Protein AF-A0A7S2NIJ8-F1 (afdb_monomer_lite)

Secondary structure (DSSP, 8-state):
---TTT-THHHHSSSS----HHHHHHHHHHHT-TT--EEEETTEEEEHHHHTT-SS----TT--PPEEEE-TTS---HHHHHHHHHHHTT--SEEEEE--S---HHHHHHHHHTTS-TT--EEE-TTSSS-------------------------HHHHHHHHHHHTT-TT--EEE--GGGGGG-TTHHHHTT--

pLDDT: mean 76.32, std 19.36, range [32.88, 96.44]

Sequence (195 aa):
SDNPISDVSMYTTGREPSDTKGLTELAEAVNGHVSLLAITLDGGKLPVDEVKGERLGEVVKGEKKVRFLDLSKKTLGFVSAIFMGTMLNGNENTNELMLHSNELKPVGVTFIVKRLLPSLKTLDISNTITNQQKEAKGDKKADRKTVVGAAVTVPPEQVENLWAAVTTLGSLEKLTMDRDHLKEIKDLGKMLSLK

Structure (mmCIF, N/CA/C/O backbone):
data_AF-A0A7S2NIJ8-F1
#
_entry.id   AF-A0A7S2NIJ8-F1
#
loop_
_atom_site.group_PDB
_atom_site.id
_atom_site.type_symbol
_atom_site.label_atom_id
_atom_site.label_alt_id
_atom_site.label_comp_id
_atom_site.label_asym_id
_atom_site.label_entity_id
_atom_site.label_seq_id
_atom_site.pdbx_PDB_ins_code
_atom_site.Cartn_x
_atom_site.Cartn_y
_atom_site.Cartn_z
_atom_site.occupancy
_atom_site.B_iso_or_equiv
_atom_site.auth_seq_id
_atom_site.auth_comp_id
_atom_site.auth_asym_id
_atom_site.auth_atom_id
_atom_site.pdbx_PDB_model_num
ATOM 1 N N . SER A 1 1 ? 7.632 -9.897 -26.823 1.00 43.28 1 SER A N 1
ATOM 2 C CA . SER A 1 1 ? 6.246 -9.398 -26.799 1.00 43.28 1 SER A CA 1
ATOM 3 C C . SER A 1 1 ? 6.307 -7.926 -26.466 1.00 43.28 1 SER A C 1
ATOM 5 O O . SER A 1 1 ? 6.773 -7.614 -25.380 1.00 43.28 1 SER A O 1
ATOM 7 N N . ASP A 1 2 ? 5.859 -7.043 -27.357 1.00 46.88 2 ASP A N 1
ATOM 8 C CA . ASP A 1 2 ? 5.729 -5.600 -27.089 1.00 46.88 2 ASP A CA 1
ATOM 9 C C . ASP A 1 2 ? 4.516 -5.334 -26.188 1.00 46.88 2 ASP A C 1
ATOM 11 O O . ASP A 1 2 ? 3.606 -4.583 -26.521 1.00 46.88 2 ASP A O 1
ATOM 15 N N . ASN A 1 3 ? 4.453 -6.042 -25.059 1.00 49.72 3 ASN A N 1
ATOM 16 C CA . ASN A 1 3 ? 3.456 -5.783 -24.042 1.00 49.72 3 ASN A CA 1
ATOM 17 C C . ASN A 1 3 ? 4.014 -4.660 -23.153 1.00 49.72 3 ASN A C 1
ATOM 19 O O . ASN A 1 3 ? 4.958 -4.929 -22.404 1.00 49.72 3 ASN A O 1
ATOM 23 N N . PRO A 1 4 ? 3.459 -3.437 -23.186 1.00 51.38 4 PRO A N 1
ATOM 24 C CA . PRO A 1 4 ? 3.924 -2.321 -22.356 1.00 51.38 4 PRO A CA 1
ATOM 25 C C . PRO A 1 4 ? 3.773 -2.576 -20.844 1.00 51.38 4 PRO A C 1
ATOM 27 O O . PRO A 1 4 ? 4.274 -1.801 -20.035 1.00 51.38 4 PRO A O 1
ATOM 30 N N . ILE A 1 5 ? 3.109 -3.671 -20.450 1.00 56.19 5 ILE A N 1
ATOM 31 C CA . ILE A 1 5 ? 3.005 -4.152 -19.064 1.00 56.19 5 ILE A CA 1
ATOM 32 C C . ILE A 1 5 ? 4.226 -5.010 -18.666 1.00 56.19 5 ILE A C 1
ATOM 34 O O . ILE A 1 5 ? 4.508 -5.181 -17.486 1.00 56.19 5 ILE A O 1
ATOM 38 N N . SER A 1 6 ? 4.968 -5.560 -19.636 1.00 54.81 6 SER A N 1
ATOM 39 C CA . SER A 1 6 ? 6.076 -6.496 -19.374 1.00 54.81 6 SER A CA 1
ATOM 40 C C . SER A 1 6 ? 7.397 -5.828 -18.981 1.00 54.81 6 SER A C 1
ATOM 42 O O . SER A 1 6 ? 8.198 -6.456 -18.292 1.00 54.81 6 SER A O 1
ATOM 44 N N . ASP A 1 7 ? 7.608 -4.561 -19.352 1.00 62.66 7 ASP A N 1
ATOM 45 C CA . ASP A 1 7 ? 8.753 -3.769 -18.899 1.00 62.66 7 ASP A CA 1
ATOM 46 C C . ASP A 1 7 ? 8.291 -2.672 -17.939 1.00 62.66 7 ASP A C 1
ATOM 48 O O . ASP A 1 7 ? 7.972 -1.552 -18.328 1.00 62.66 7 ASP A O 1
ATOM 52 N N . VAL A 1 8 ? 8.269 -2.991 -16.645 1.00 61.97 8 VAL A N 1
ATOM 53 C CA . VAL A 1 8 ? 7.872 -2.033 -15.604 1.00 61.97 8 VAL A CA 1
ATOM 54 C C . VAL A 1 8 ? 8.971 -1.014 -15.256 1.00 61.97 8 VAL A C 1
ATOM 56 O O . VAL A 1 8 ? 8.763 -0.124 -14.424 1.00 61.97 8 VAL A O 1
ATOM 59 N N . SER A 1 9 ? 10.164 -1.120 -15.859 1.00 65.25 9 SER A N 1
ATOM 60 C CA . SER A 1 9 ? 11.269 -0.184 -15.609 1.00 65.25 9 SER A CA 1
ATOM 61 C C . SER A 1 9 ? 10.950 1.216 -16.138 1.00 65.25 9 SER A C 1
ATOM 63 O O . SER A 1 9 ? 11.311 2.213 -15.504 1.00 65.25 9 SER A O 1
ATOM 65 N N . MET A 1 10 ? 10.170 1.303 -17.221 1.00 64.25 10 MET A N 1
ATOM 66 C CA . MET A 1 10 ? 9.701 2.577 -17.765 1.00 64.25 10 MET A CA 1
ATOM 67 C C . MET A 1 10 ? 8.904 3.390 -16.740 1.00 64.25 10 MET A C 1
ATOM 69 O O . MET A 1 10 ? 9.030 4.607 -16.741 1.00 64.25 10 MET A O 1
ATOM 73 N N . TYR A 1 11 ? 8.181 2.736 -15.817 1.00 66.44 11 TYR A N 1
ATOM 74 C CA . TYR A 1 11 ? 7.362 3.426 -14.814 1.00 66.44 11 TYR A CA 1
ATOM 75 C C . TYR A 1 11 ? 8.040 3.691 -13.469 1.00 66.44 11 TYR A C 1
ATOM 77 O O . TYR A 1 11 ? 7.483 4.372 -12.610 1.00 66.44 11 TYR A O 1
ATOM 85 N N . THR A 1 12 ? 9.230 3.129 -13.242 1.00 64.88 12 THR A N 1
ATOM 86 C CA . THR A 1 12 ? 9.822 3.071 -11.892 1.00 64.88 12 THR A CA 1
ATOM 87 C C . THR A 1 12 ? 11.221 3.679 -11.789 1.00 64.88 12 THR A C 1
ATOM 89 O O . THR A 1 12 ? 11.718 3.888 -1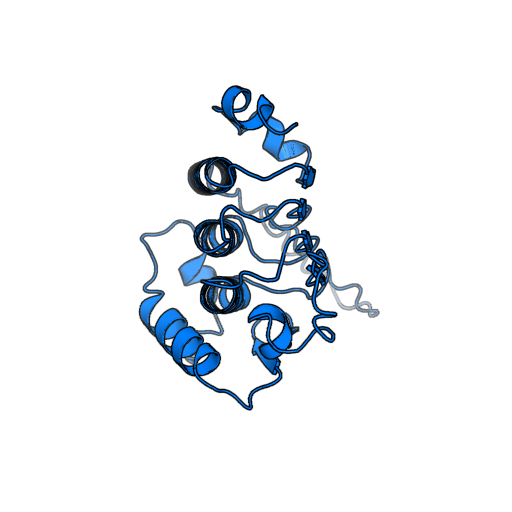0.685 1.00 64.88 12 THR A O 1
ATOM 92 N N . THR A 1 13 ? 11.857 4.017 -12.916 1.00 61.44 13 THR A N 1
ATOM 93 C CA . THR A 1 13 ? 13.259 4.478 -12.991 1.00 61.44 13 THR A CA 1
ATOM 94 C C . THR A 1 13 ? 13.486 5.971 -12.710 1.00 61.44 13 THR A C 1
ATOM 96 O O . THR A 1 13 ? 14.575 6.469 -12.977 1.00 61.44 13 THR A O 1
ATOM 99 N N . GLY A 1 14 ? 12.504 6.705 -12.170 1.00 52.69 14 GLY A N 1
ATOM 100 C CA . GLY A 1 14 ? 12.663 8.134 -11.848 1.00 52.69 14 GLY A CA 1
ATOM 101 C C . GLY A 1 14 ? 12.867 9.045 -13.066 1.00 52.69 14 GLY A C 1
ATOM 102 O O . GLY A 1 14 ? 13.254 10.197 -12.906 1.00 52.69 14 GLY A O 1
ATOM 103 N N . ARG A 1 15 ? 12.627 8.533 -14.279 1.00 51.22 15 ARG A N 1
ATOM 104 C CA . ARG A 1 15 ? 12.440 9.364 -15.475 1.00 51.22 15 ARG A CA 1
ATOM 105 C C . ARG A 1 15 ? 11.070 10.050 -15.392 1.00 51.22 15 ARG A C 1
ATOM 107 O O . ARG A 1 15 ? 10.240 9.625 -14.587 1.00 51.22 15 ARG A O 1
ATOM 114 N N . GLU A 1 16 ? 10.869 11.091 -16.206 1.00 48.44 16 GLU A N 1
ATOM 115 C CA . GLU A 1 16 ? 9.585 11.795 -16.405 1.00 48.44 16 GLU A CA 1
ATOM 116 C C . GLU A 1 16 ? 8.378 10.850 -16.286 1.00 48.44 16 GLU A C 1
ATOM 118 O O . GLU A 1 16 ? 8.501 9.705 -16.738 1.00 48.44 16 GLU A O 1
ATOM 123 N N . PRO A 1 17 ? 7.232 11.291 -15.721 1.00 52.09 17 PRO A N 1
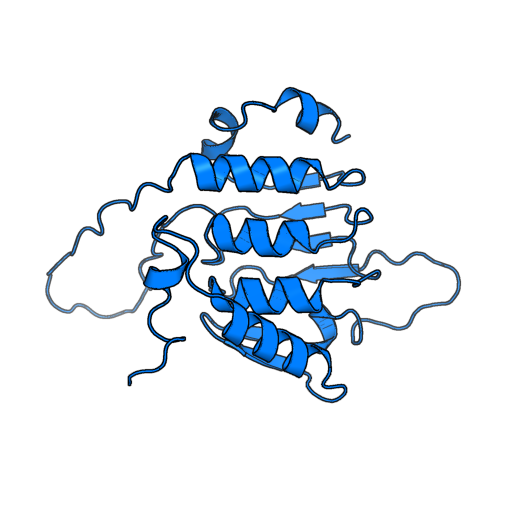ATOM 124 C CA . PRO A 1 17 ? 6.081 10.435 -15.464 1.00 52.09 17 PRO A CA 1
ATOM 125 C C . PRO A 1 17 ? 5.738 9.618 -16.705 1.00 52.09 17 PRO A C 1
ATOM 127 O O . PRO A 1 17 ? 5.192 10.120 -17.685 1.00 52.09 17 PRO A O 1
ATOM 130 N N . SER A 1 18 ? 6.087 8.338 -16.672 1.00 62.75 18 SER A N 1
ATOM 131 C CA . SER A 1 18 ? 5.632 7.372 -17.657 1.00 62.75 18 SER A CA 1
ATOM 132 C C . SER A 1 18 ? 4.114 7.429 -17.697 1.00 62.75 18 SER A C 1
ATOM 134 O O . SER A 1 18 ? 3.482 7.409 -16.634 1.00 62.75 18 SER A O 1
ATOM 136 N N . ASP A 1 19 ? 3.534 7.493 -18.889 1.00 73.06 19 ASP A N 1
ATOM 137 C CA . ASP A 1 19 ? 2.088 7.566 -19.028 1.00 73.06 19 ASP A CA 1
ATOM 138 C C . ASP A 1 19 ? 1.429 6.319 -18.407 1.00 73.06 19 ASP A C 1
ATOM 140 O O . ASP A 1 19 ? 1.496 5.213 -18.942 1.00 73.06 19 ASP A O 1
ATOM 144 N N . THR A 1 20 ? 0.820 6.496 -17.234 1.00 81.44 20 THR A N 1
ATOM 145 C CA . THR A 1 20 ? 0.074 5.452 -16.516 1.00 81.44 20 THR A CA 1
ATOM 146 C C . THR A 1 20 ? -1.404 5.457 -16.887 1.00 81.44 20 THR A C 1
ATOM 148 O O . THR A 1 20 ? -2.169 4.664 -16.335 1.00 81.44 20 THR A O 1
ATOM 151 N N . LYS A 1 21 ? -1.832 6.315 -17.825 1.00 84.50 21 LYS A N 1
ATOM 152 C CA . LYS A 1 21 ? -3.235 6.485 -18.202 1.00 84.50 21 LYS A CA 1
ATOM 153 C C . LYS A 1 21 ? -3.861 5.176 -18.661 1.00 84.50 21 LYS A C 1
ATOM 155 O O . LYS A 1 21 ? -4.869 4.778 -18.096 1.00 84.50 21 LYS A O 1
ATOM 160 N N . GLY A 1 22 ? -3.225 4.453 -19.585 1.00 85.69 22 GLY A N 1
ATOM 161 C CA . GLY A 1 22 ? -3.759 3.175 -20.073 1.00 85.69 22 GLY A CA 1
ATOM 162 C C . GLY A 1 22 ? -3.881 2.105 -18.978 1.00 85.69 22 GLY A C 1
ATOM 163 O O . GLY A 1 22 ? -4.869 1.376 -18.927 1.00 85.69 22 GLY A O 1
ATOM 164 N N . LEU A 1 23 ? -2.913 2.035 -18.054 1.00 87.62 23 LEU A N 1
ATOM 165 C CA . LEU A 1 23 ? -2.986 1.133 -16.895 1.00 87.62 23 LEU A CA 1
ATOM 166 C C . LEU A 1 23 ? -4.091 1.549 -15.917 1.00 87.62 23 LEU A C 1
ATOM 168 O O . LEU A 1 23 ? -4.764 0.690 -15.354 1.00 87.62 23 LEU A O 1
ATOM 172 N N . THR A 1 24 ? -4.289 2.854 -15.736 1.00 90.44 24 THR A N 1
ATOM 173 C CA . THR A 1 24 ? -5.340 3.409 -14.877 1.00 90.44 24 THR A CA 1
ATOM 174 C C . THR A 1 24 ? -6.722 3.136 -15.466 1.00 90.44 24 THR A C 1
ATOM 176 O O . THR A 1 24 ? -7.581 2.637 -14.752 1.00 90.44 24 THR A O 1
ATOM 179 N N . GLU A 1 25 ? -6.917 3.358 -16.767 1.00 92.50 25 GLU A N 1
ATOM 180 C CA . GLU A 1 25 ? -8.167 3.055 -17.480 1.00 92.50 25 GLU A CA 1
ATOM 181 C C . GLU A 1 25 ? -8.506 1.558 -17.410 1.00 92.50 25 GLU A C 1
ATOM 183 O O . GLU A 1 25 ? -9.649 1.182 -17.148 1.00 92.50 25 GLU A O 1
ATOM 188 N N . LEU A 1 26 ? -7.508 0.681 -17.570 1.00 92.81 26 LEU A N 1
ATOM 189 C CA . LEU A 1 26 ? -7.710 -0.759 -17.407 1.00 92.81 26 LEU A CA 1
ATOM 190 C C . LEU A 1 26 ? -8.073 -1.126 -15.960 1.00 92.81 26 LEU A C 1
ATOM 192 O O . LEU A 1 26 ? -8.959 -1.953 -15.738 1.00 92.81 26 LEU A O 1
ATOM 196 N N . ALA A 1 27 ? -7.417 -0.509 -14.976 1.00 94.50 27 ALA A N 1
ATOM 197 C CA . ALA A 1 27 ? -7.744 -0.703 -13.569 1.00 94.50 27 ALA A CA 1
ATOM 198 C C . ALA A 1 27 ? -9.164 -0.216 -13.235 1.00 94.50 27 ALA A C 1
ATOM 200 O O . ALA A 1 27 ? -9.869 -0.879 -12.478 1.00 94.50 27 ALA A O 1
ATOM 201 N N . GLU A 1 28 ? -9.613 0.897 -13.818 1.00 95.12 28 GLU A N 1
ATOM 202 C CA . GLU A 1 28 ? -10.980 1.411 -13.667 1.00 95.12 28 GLU A CA 1
ATOM 203 C C . GLU A 1 28 ? -12.010 0.469 -14.297 1.00 95.12 28 GLU A C 1
ATOM 205 O O . GLU A 1 28 ? -13.024 0.161 -13.669 1.00 95.12 28 GLU A O 1
ATOM 210 N N . ALA A 1 29 ? -11.729 -0.061 -15.491 1.00 95.19 29 ALA A N 1
ATOM 211 C CA . ALA A 1 29 ? -12.580 -1.060 -16.132 1.00 95.19 29 ALA A CA 1
ATOM 212 C C . ALA A 1 29 ? -12.710 -2.335 -15.278 1.00 95.19 29 ALA A C 1
ATOM 214 O O . ALA A 1 29 ? -13.805 -2.879 -15.130 1.00 95.19 29 ALA A O 1
ATOM 215 N N . VAL A 1 30 ? -11.607 -2.786 -14.669 1.00 94.44 30 VAL A N 1
ATOM 216 C CA . VAL A 1 30 ? -11.597 -3.909 -13.718 1.00 94.44 30 VAL A CA 1
ATOM 217 C C . VAL A 1 30 ? -12.388 -3.583 -12.453 1.00 94.44 30 VAL A C 1
ATOM 219 O O . VAL A 1 30 ? -13.189 -4.406 -12.014 1.00 94.44 30 VAL A O 1
ATOM 222 N N . ASN A 1 31 ? -12.228 -2.379 -11.901 1.00 93.31 31 ASN A N 1
ATOM 223 C CA . ASN A 1 31 ? -12.957 -1.925 -10.718 1.00 93.31 31 ASN A CA 1
ATOM 224 C C . ASN A 1 31 ? -14.480 -1.889 -10.955 1.00 93.31 31 ASN A C 1
ATOM 226 O O . ASN A 1 31 ? -15.260 -2.295 -10.094 1.00 93.31 31 ASN A O 1
ATOM 230 N N . GLY A 1 32 ? -14.914 -1.470 -12.147 1.00 91.88 32 GLY A N 1
ATOM 231 C CA . GLY A 1 32 ? -16.328 -1.446 -12.535 1.00 91.88 32 GLY A CA 1
ATOM 232 C C . GLY A 1 32 ? -16.962 -2.827 -12.745 1.00 91.88 32 GLY A C 1
ATOM 233 O O . GLY A 1 32 ? -18.186 -2.934 -12.836 1.00 91.88 32 GLY A O 1
ATOM 234 N N . HIS A 1 33 ? -16.169 -3.900 -12.813 1.00 91.88 33 HIS A N 1
ATOM 235 C CA . HIS A 1 33 ? -16.671 -5.236 -13.118 1.00 91.88 33 HIS A CA 1
ATOM 236 C C . HIS A 1 33 ? -17.178 -5.960 -11.860 1.00 91.88 33 HIS A C 1
ATOM 238 O O . HIS A 1 33 ? -16.402 -6.448 -11.043 1.00 91.88 33 HIS A O 1
ATOM 244 N N . VAL A 1 34 ? -18.499 -6.092 -11.721 1.00 85.25 34 VAL A N 1
ATOM 245 C CA . VAL A 1 34 ? -19.147 -6.620 -10.499 1.00 85.25 34 VAL A CA 1
ATOM 246 C C . VAL A 1 34 ? -18.904 -8.106 -10.222 1.00 85.25 34 VAL A C 1
ATOM 248 O O . VAL A 1 34 ? -18.955 -8.533 -9.075 1.00 85.25 34 VAL A O 1
ATOM 251 N N . SER A 1 35 ? -18.658 -8.922 -11.251 1.00 88.69 35 SER A N 1
ATOM 252 C CA . SER A 1 35 ? -18.479 -10.374 -11.084 1.00 88.69 35 SER A CA 1
ATOM 253 C C . SER A 1 35 ? -17.016 -10.820 -11.080 1.00 88.69 35 SER A C 1
ATOM 255 O O . SER A 1 35 ? -16.742 -12.020 -11.022 1.00 88.69 35 SER A O 1
ATOM 257 N N . LEU A 1 36 ? -16.069 -9.886 -11.219 1.00 92.00 36 LEU A N 1
ATOM 258 C CA . LEU A 1 36 ? -14.654 -10.228 -11.280 1.00 92.00 36 LEU A CA 1
ATOM 259 C C . LEU A 1 36 ? -14.117 -10.389 -9.858 1.00 92.00 36 LEU A C 1
ATOM 261 O O . LEU A 1 36 ? -13.999 -9.426 -9.114 1.00 92.00 36 LEU A O 1
ATOM 265 N N . LEU A 1 37 ? -13.781 -11.623 -9.490 1.00 90.94 37 LEU A N 1
ATOM 266 C CA . LEU A 1 37 ? -13.333 -11.941 -8.130 1.00 90.94 37 LEU A CA 1
ATOM 267 C C . LEU A 1 37 ? -11.829 -11.719 -7.946 1.00 90.94 37 LEU A C 1
ATOM 269 O O . LEU A 1 37 ? -11.351 -11.446 -6.854 1.00 90.94 37 LEU A O 1
ATOM 273 N N . ALA A 1 38 ? -11.042 -11.880 -9.007 1.00 92.50 38 ALA A N 1
ATOM 274 C CA . ALA A 1 38 ? -9.599 -11.722 -8.937 1.00 92.50 38 ALA A CA 1
ATOM 275 C C . ALA A 1 38 ? -8.990 -11.483 -10.313 1.00 92.50 38 ALA A C 1
ATOM 277 O O . ALA A 1 38 ? -9.528 -11.931 -11.325 1.00 92.50 38 ALA A O 1
ATOM 278 N N . ILE A 1 39 ? -7.818 -10.861 -10.319 1.00 93.88 39 ILE A N 1
ATOM 279 C CA . ILE A 1 39 ? -6.998 -10.639 -11.507 1.00 93.88 39 ILE A CA 1
ATOM 280 C C . ILE A 1 39 ? -5.557 -11.067 -11.225 1.00 93.88 39 ILE A C 1
ATOM 282 O O . ILE A 1 39 ? -5.068 -10.907 -10.110 1.00 93.88 39 I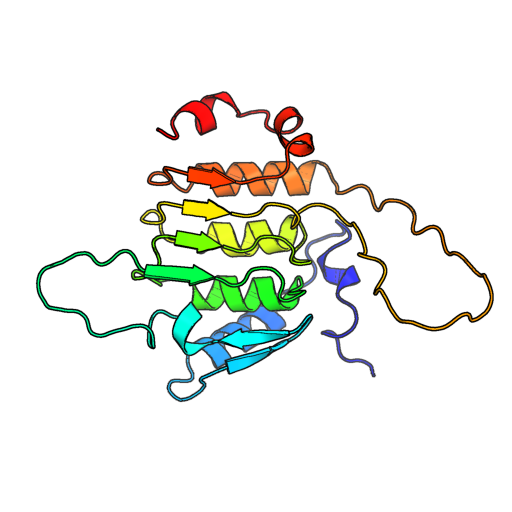LE A O 1
ATOM 286 N N . THR A 1 40 ? -4.878 -11.633 -12.217 1.00 92.00 40 THR A N 1
ATOM 287 C CA . THR A 1 40 ? -3.443 -11.933 -12.130 1.00 92.00 40 THR A CA 1
ATOM 288 C C . THR A 1 40 ? -2.673 -10.843 -12.860 1.00 92.00 40 THR A C 1
ATOM 290 O O . THR A 1 40 ? -2.930 -10.597 -14.036 1.00 92.00 40 THR A O 1
ATOM 293 N N . LEU A 1 41 ? -1.748 -10.198 -12.154 1.00 88.94 41 LEU A N 1
ATOM 294 C CA . LEU A 1 41 ? -0.919 -9.094 -12.635 1.00 88.94 41 LEU A CA 1
ATOM 295 C C . LEU A 1 41 ? 0.563 -9.417 -12.391 1.00 88.94 41 LEU A C 1
ATOM 297 O O . LEU A 1 41 ? 0.932 -10.577 -12.186 1.00 88.94 41 LEU A O 1
ATOM 301 N N . ASP A 1 42 ? 1.421 -8.398 -12.433 1.00 83.69 42 ASP A N 1
ATOM 302 C CA . ASP A 1 42 ? 2.826 -8.538 -12.076 1.00 83.69 42 ASP A CA 1
ATOM 303 C C . ASP A 1 42 ? 2.978 -9.052 -10.641 1.00 83.69 42 ASP A C 1
ATOM 305 O O . ASP A 1 42 ? 2.421 -8.520 -9.681 1.00 83.69 42 ASP A O 1
ATOM 309 N N . GLY A 1 43 ? 3.733 -10.136 -10.496 1.00 73.25 43 GLY A N 1
ATOM 310 C CA . GLY A 1 43 ? 4.021 -10.696 -9.187 1.00 73.25 43 GLY A CA 1
ATOM 311 C C . GLY A 1 43 ? 2.954 -11.614 -8.611 1.00 73.25 43 GLY A C 1
ATOM 312 O O . GLY A 1 43 ? 3.310 -12.483 -7.825 1.00 73.25 43 GLY A O 1
ATOM 313 N N . GLY A 1 44 ? 1.682 -11.530 -9.008 1.00 84.25 44 GLY A N 1
ATOM 314 C CA . GLY A 1 44 ? 0.699 -12.472 -8.478 1.00 84.25 44 GLY A CA 1
ATOM 315 C C . GLY A 1 44 ? -0.769 -12.153 -8.718 1.00 84.25 44 GLY A C 1
ATOM 316 O O . GLY A 1 44 ? -1.149 -11.318 -9.537 1.00 84.25 44 GLY A O 1
ATOM 317 N N . LYS A 1 45 ? -1.610 -12.893 -7.989 1.00 90.25 45 LYS A N 1
ATOM 318 C CA . LYS A 1 45 ? -3.069 -12.779 -8.015 1.00 90.25 45 LYS A CA 1
ATOM 319 C C . LYS A 1 45 ? -3.544 -11.761 -6.979 1.00 90.25 45 LYS A C 1
ATOM 321 O O . LYS A 1 45 ? -3.255 -11.907 -5.791 1.00 90.25 45 LYS A O 1
ATOM 326 N N . LEU A 1 46 ? -4.337 -10.799 -7.432 1.00 91.88 46 LEU A N 1
ATOM 327 C CA . LEU A 1 46 ? -4.992 -9.778 -6.628 1.00 91.88 46 LEU A CA 1
ATOM 328 C C . LEU A 1 46 ? -6.493 -10.106 -6.486 1.00 91.88 46 LEU A C 1
ATOM 330 O O . LEU A 1 46 ? -7.158 -10.287 -7.511 1.00 91.88 46 LEU A O 1
ATOM 334 N N . PRO A 1 47 ? -7.040 -10.222 -5.261 1.00 91.88 47 PRO A N 1
ATOM 335 C CA . PRO A 1 47 ? -8.469 -10.449 -5.041 1.00 91.88 47 PRO A CA 1
ATOM 336 C C . PRO A 1 47 ? -9.243 -9.134 -5.222 1.00 91.88 47 PRO A C 1
ATOM 338 O O . PRO A 1 47 ? -9.235 -8.270 -4.352 1.00 91.88 47 PRO A O 1
ATOM 341 N N . VAL A 1 48 ? -9.869 -8.954 -6.384 1.00 92.75 48 VAL A N 1
ATOM 342 C CA . VAL A 1 48 ? -10.530 -7.697 -6.791 1.00 92.75 48 VAL A CA 1
ATOM 343 C C . VAL A 1 48 ? -11.649 -7.334 -5.821 1.00 92.75 48 VAL A C 1
ATOM 345 O O . VAL A 1 48 ? -11.735 -6.214 -5.332 1.00 92.75 48 VAL A O 1
ATOM 348 N N . ASP A 1 49 ? -12.473 -8.313 -5.494 1.00 87.81 49 ASP A N 1
ATOM 349 C CA . ASP A 1 49 ? -13.648 -8.175 -4.647 1.00 87.81 49 ASP A CA 1
ATOM 350 C C . ASP A 1 49 ? -13.312 -7.882 -3.170 1.00 87.81 49 ASP A C 1
ATOM 352 O O . ASP A 1 49 ? -14.031 -7.143 -2.499 1.00 87.81 49 ASP A O 1
ATOM 356 N N . GLU A 1 50 ? -12.201 -8.401 -2.650 1.00 88.94 50 GLU A N 1
ATOM 357 C CA . GLU A 1 50 ? -11.690 -8.062 -1.317 1.00 88.94 50 GLU A CA 1
ATOM 358 C C . GLU A 1 50 ? -11.082 -6.653 -1.292 1.00 88.94 50 GLU A C 1
ATOM 360 O O . GLU A 1 50 ? -11.372 -5.875 -0.382 1.00 88.94 50 GLU A O 1
ATOM 365 N N . VAL A 1 51 ? -10.297 -6.291 -2.315 1.00 91.69 51 VAL A N 1
ATOM 366 C CA . VAL A 1 51 ? -9.637 -4.976 -2.420 1.00 91.69 51 VAL A CA 1
ATOM 367 C C . VAL A 1 51 ? -10.643 -3.845 -2.631 1.00 91.69 51 VAL A C 1
ATOM 369 O O . VAL A 1 51 ? -10.425 -2.746 -2.130 1.00 91.69 51 VAL A O 1
ATOM 372 N N . LYS A 1 52 ? -11.770 -4.114 -3.296 1.00 90.25 52 LYS A N 1
ATOM 373 C CA . LYS A 1 52 ? -12.917 -3.194 -3.388 1.00 90.25 52 LYS A CA 1
ATOM 374 C C . LYS A 1 52 ? -13.735 -3.107 -2.094 1.00 90.25 52 LYS A C 1
ATOM 376 O O . LYS A 1 52 ? -14.547 -2.203 -1.928 1.00 90.25 52 LYS A O 1
ATOM 381 N N . GLY A 1 53 ? -13.540 -4.047 -1.167 1.00 82.19 53 GLY A N 1
ATOM 382 C CA . GLY A 1 53 ? -14.309 -4.142 0.074 1.00 82.19 53 GLY A CA 1
ATOM 383 C C . GLY A 1 53 ? -15.678 -4.819 -0.083 1.00 82.19 53 GLY A C 1
ATOM 384 O O . GLY A 1 53 ? -16.526 -4.665 0.796 1.00 82.19 53 GLY A O 1
ATOM 385 N N . GLU A 1 54 ? -15.900 -5.569 -1.166 1.00 78.00 54 GLU A N 1
ATOM 386 C CA . GLU A 1 54 ? -17.172 -6.220 -1.511 1.00 78.00 54 GLU A CA 1
ATOM 387 C C . GLU A 1 54 ? -17.322 -7.625 -0.886 1.00 78.00 54 GLU A C 1
ATOM 389 O O . GLU A 1 54 ? -18.421 -7.962 -0.446 1.00 78.00 54 GLU A O 1
ATOM 394 N N . ARG A 1 55 ? -16.254 -8.447 -0.784 1.00 67.25 55 ARG A N 1
ATOM 395 C CA . ARG A 1 55 ? -16.388 -9.892 -0.438 1.00 67.25 55 ARG A CA 1
ATOM 396 C C . ARG A 1 55 ? -15.990 -10.359 0.967 1.00 67.25 55 ARG A C 1
ATOM 398 O O . ARG A 1 55 ? -15.990 -11.561 1.222 1.00 67.25 55 ARG A O 1
ATOM 405 N N . LEU A 1 56 ? -15.705 -9.479 1.924 1.00 55.09 56 LEU A N 1
ATOM 406 C CA . LEU A 1 56 ? -15.311 -9.928 3.271 1.00 55.09 56 LEU A CA 1
ATOM 407 C C . LEU A 1 56 ? -16.376 -9.651 4.330 1.00 55.09 56 LEU A C 1
ATOM 409 O O . LEU A 1 56 ? -16.376 -8.586 4.940 1.00 55.09 56 LEU A O 1
ATOM 413 N N . GLY A 1 57 ? -17.219 -10.662 4.566 1.00 48.94 57 GLY A N 1
ATOM 414 C CA . GLY A 1 57 ? -17.928 -10.906 5.825 1.00 48.94 57 GLY A CA 1
ATOM 415 C C . GLY A 1 57 ? -19.160 -10.043 6.078 1.00 48.94 57 GLY A C 1
ATOM 416 O O . GLY A 1 57 ? -19.106 -8.818 6.045 1.00 48.94 57 GLY A O 1
ATOM 417 N N . GLU A 1 58 ? -20.270 -10.709 6.392 1.00 44.25 58 GLU A N 1
ATOM 418 C CA . GLU A 1 58 ? -21.531 -10.099 6.794 1.00 44.25 58 GLU A CA 1
ATOM 419 C C . GLU A 1 58 ? -21.322 -8.937 7.776 1.00 44.25 58 GLU A C 1
ATOM 421 O O . GLU A 1 58 ? -20.786 -9.079 8.890 1.00 44.25 58 GLU A O 1
ATOM 426 N N . VAL A 1 59 ? -21.784 -7.770 7.325 1.00 48.66 59 VAL A N 1
ATOM 427 C CA . VAL A 1 59 ? -22.100 -6.621 8.162 1.00 48.66 59 VAL A CA 1
ATOM 428 C C . VAL A 1 59 ? -23.133 -7.104 9.175 1.00 48.66 59 VAL A C 1
ATOM 430 O O . VAL A 1 59 ? -24.329 -7.161 8.898 1.00 48.66 59 VAL A O 1
ATOM 433 N N . VAL A 1 60 ? -22.668 -7.479 10.363 1.00 45.97 60 VAL A N 1
ATOM 434 C CA . VAL A 1 60 ? -23.553 -7.609 11.516 1.00 45.97 60 VAL A CA 1
ATOM 435 C C . VAL A 1 60 ? -23.932 -6.176 11.863 1.00 45.97 60 VAL A C 1
ATOM 437 O O . VAL A 1 60 ? -23.084 -5.393 12.291 1.00 45.97 60 VAL A O 1
ATOM 440 N N . LYS A 1 61 ? -25.178 -5.801 11.554 1.00 45.94 61 LYS A N 1
ATOM 441 C CA . LYS A 1 61 ? -25.731 -4.468 11.822 1.00 45.94 61 LYS A CA 1
ATOM 442 C C . LYS A 1 61 ? -25.379 -4.038 13.252 1.00 45.94 61 LYS A C 1
ATOM 444 O O . LYS A 1 61 ? -25.887 -4.631 14.196 1.00 45.94 61 LYS A O 1
ATOM 449 N N . GLY A 1 62 ? -24.563 -2.994 13.394 1.00 50.03 62 GLY A N 1
ATOM 450 C CA . GLY A 1 62 ? -24.335 -2.315 14.675 1.00 50.03 62 GLY A CA 1
ATOM 451 C C . GLY A 1 62 ? -22.881 -2.201 15.134 1.00 50.03 62 GLY A C 1
ATOM 452 O O . GLY A 1 62 ? -22.600 -1.334 15.953 1.00 50.03 62 GLY A O 1
ATOM 453 N N . GLU A 1 63 ? -21.945 -2.978 14.583 1.00 53.47 63 GLU A N 1
ATOM 454 C CA . GLU A 1 63 ? -20.524 -2.884 14.953 1.00 53.47 63 GLU A CA 1
ATOM 455 C C . GLU A 1 63 ? -19.676 -2.417 13.764 1.00 53.47 63 GLU A C 1
ATOM 457 O O . GLU A 1 63 ? -19.740 -2.993 12.675 1.00 53.47 63 GLU A O 1
ATOM 462 N N . LYS A 1 64 ? -18.851 -1.375 13.961 1.00 52.81 64 LYS A N 1
ATOM 463 C CA . LYS A 1 64 ? -17.784 -1.011 13.014 1.00 52.81 64 LYS A CA 1
ATOM 464 C C . LYS A 1 64 ? -16.733 -2.124 13.032 1.00 52.81 64 LYS A C 1
ATOM 466 O O . LYS A 1 64 ? -15.744 -2.028 13.754 1.00 52.81 64 LYS A O 1
ATOM 471 N N . LYS A 1 65 ? -16.953 -3.204 12.280 1.00 60.03 65 LYS A N 1
ATOM 472 C CA . LYS A 1 65 ? -15.943 -4.252 12.116 1.00 60.03 65 LYS A CA 1
ATOM 473 C C . LYS A 1 65 ? -14.748 -3.660 11.376 1.00 60.03 65 LYS A C 1
ATOM 475 O O . LYS A 1 65 ? -14.869 -3.231 10.233 1.00 60.03 65 LYS A O 1
ATOM 480 N N . VAL A 1 66 ? -13.601 -3.643 12.045 1.00 60.78 66 VAL A N 1
ATOM 481 C CA . VAL A 1 66 ? -12.293 -3.445 11.420 1.00 60.78 66 VAL A CA 1
ATOM 482 C C . VAL A 1 66 ? -12.161 -4.478 10.300 1.00 60.78 66 VAL A C 1
ATOM 484 O O . VAL A 1 66 ? -12.211 -5.675 10.588 1.00 60.78 66 VAL A O 1
ATOM 487 N N . ARG A 1 67 ? -12.029 -4.056 9.032 1.00 80.19 67 ARG A N 1
ATOM 488 C CA . ARG A 1 67 ? -11.642 -4.998 7.972 1.00 80.19 67 ARG A CA 1
ATOM 489 C C . ARG A 1 67 ? -10.137 -4.972 7.770 1.00 80.19 67 ARG A C 1
ATOM 491 O O . ARG A 1 67 ? -9.542 -3.920 7.534 1.00 80.19 67 ARG A O 1
ATOM 498 N N . PHE A 1 68 ? -9.565 -6.161 7.893 1.00 87.50 68 PHE A N 1
ATOM 499 C CA . PHE A 1 68 ? -8.160 -6.462 7.694 1.00 87.50 68 PHE A CA 1
ATOM 500 C C . PHE A 1 68 ? -7.970 -7.029 6.286 1.00 87.50 68 PHE A C 1
ATOM 502 O O . PHE A 1 68 ? -8.593 -8.033 5.937 1.00 87.50 68 PHE A O 1
ATOM 509 N N . LEU A 1 69 ? -7.132 -6.372 5.485 1.00 91.94 69 LEU A N 1
ATOM 510 C CA . LEU A 1 69 ? -6.777 -6.773 4.127 1.00 91.94 69 LEU A CA 1
ATOM 511 C C . LEU A 1 69 ? -5.281 -7.098 4.069 1.00 91.94 69 LEU A C 1
ATOM 513 O O . LEU A 1 69 ? -4.434 -6.205 4.159 1.00 91.94 69 LEU A O 1
ATOM 517 N N . ASP A 1 70 ? -4.962 -8.382 3.900 1.00 93.25 70 ASP A N 1
ATOM 518 C CA . ASP A 1 70 ? -3.584 -8.867 3.798 1.00 93.25 70 ASP A CA 1
ATOM 519 C C . ASP A 1 70 ? -3.209 -9.225 2.360 1.00 93.25 70 ASP A C 1
ATOM 521 O O . ASP A 1 70 ? -3.635 -10.235 1.789 1.00 93.25 70 ASP A O 1
ATOM 525 N N . LEU A 1 71 ? -2.364 -8.380 1.776 1.00 93.94 71 LEU A N 1
ATOM 526 C CA . LEU A 1 71 ? -1.778 -8.565 0.455 1.00 93.94 71 LEU A CA 1
ATOM 527 C C . LEU A 1 71 ? -0.265 -8.780 0.529 1.00 93.94 71 LEU A C 1
ATOM 529 O O . LEU A 1 71 ? 0.433 -8.648 -0.477 1.00 93.94 71 LEU A O 1
ATOM 533 N N . SER A 1 72 ? 0.256 -9.114 1.705 1.00 94.00 72 SER A N 1
ATOM 534 C CA . SER A 1 72 ? 1.682 -9.271 1.941 1.00 94.00 72 SER A CA 1
ATOM 535 C C . SER A 1 72 ? 2.276 -10.494 1.237 1.00 94.00 72 SER A C 1
ATOM 537 O O . SER A 1 72 ? 1.603 -11.499 1.002 1.00 94.00 72 SER A O 1
ATOM 539 N N . LYS A 1 73 ? 3.578 -10.426 0.916 1.00 91.94 73 LYS A N 1
ATOM 540 C CA . LYS A 1 73 ? 4.367 -11.551 0.365 1.00 91.94 73 LYS A CA 1
ATOM 541 C C . LYS A 1 73 ? 3.772 -12.168 -0.912 1.00 91.94 73 LYS A C 1
ATOM 543 O O . LYS A 1 73 ? 3.900 -13.369 -1.140 1.00 91.94 73 LYS A O 1
ATOM 548 N N . LYS A 1 74 ? 3.143 -11.352 -1.756 1.00 90.06 74 LYS A N 1
ATOM 549 C CA . LYS A 1 74 ? 2.532 -11.767 -3.029 1.00 90.06 74 LYS A CA 1
ATOM 550 C C . LYS A 1 74 ? 3.358 -11.345 -4.243 1.00 90.06 74 LYS A C 1
ATOM 552 O O . LYS A 1 74 ? 2.834 -11.374 -5.347 1.00 90.06 74 LYS A O 1
ATOM 557 N N . THR A 1 75 ? 4.607 -10.913 -4.032 1.00 88.88 75 THR A N 1
ATOM 558 C CA . THR A 1 75 ? 5.525 -10.423 -5.078 1.00 88.88 75 THR A CA 1
ATOM 559 C C . THR A 1 75 ? 4.945 -9.297 -5.944 1.00 88.88 75 THR A C 1
ATOM 561 O O . THR A 1 75 ? 5.478 -9.018 -7.008 1.00 88.88 75 THR A O 1
ATOM 564 N N . LEU A 1 76 ? 3.883 -8.622 -5.483 1.00 89.75 76 LEU A N 1
ATOM 565 C CA . LEU A 1 76 ? 3.133 -7.625 -6.251 1.00 89.75 76 LEU A CA 1
ATOM 566 C C . LEU A 1 76 ? 4.037 -6.462 -6.642 1.00 89.75 76 LEU A C 1
ATOM 568 O O . LEU A 1 76 ? 4.739 -5.922 -5.786 1.00 89.75 76 LEU A O 1
ATOM 572 N N . GLY A 1 77 ? 3.998 -6.074 -7.912 1.00 89.25 77 GLY A N 1
ATOM 573 C CA . GLY A 1 77 ? 4.825 -4.993 -8.433 1.00 89.25 77 GLY A CA 1
ATOM 574 C C . GLY A 1 77 ? 4.067 -3.682 -8.639 1.00 89.25 77 GLY A C 1
ATOM 575 O O . GLY A 1 77 ? 2.994 -3.434 -8.082 1.00 89.25 77 GLY A O 1
ATOM 576 N N . PHE A 1 78 ? 4.657 -2.807 -9.449 1.00 88.62 78 PHE A N 1
ATOM 577 C CA . PHE A 1 78 ? 4.117 -1.481 -9.733 1.00 88.62 78 PHE A CA 1
ATOM 578 C C . PHE A 1 78 ? 2.763 -1.522 -10.460 1.00 88.62 78 PHE A C 1
ATOM 580 O O . PHE A 1 78 ? 1.896 -0.697 -10.174 1.00 88.62 78 PHE A O 1
ATOM 587 N N . VAL A 1 79 ? 2.539 -2.483 -11.364 1.00 90.12 79 VAL A N 1
ATOM 588 C CA . VAL A 1 79 ? 1.256 -2.581 -12.084 1.00 90.12 79 VAL A CA 1
ATOM 589 C C . VAL A 1 79 ? 0.152 -2.958 -11.101 1.00 90.12 79 VAL A C 1
ATOM 591 O O . VAL A 1 79 ? -0.886 -2.303 -11.050 1.00 90.12 79 VAL A O 1
ATOM 594 N N . SER A 1 80 ? 0.409 -3.939 -10.240 1.00 93.44 80 SER A N 1
ATOM 595 C CA . SER A 1 80 ? -0.472 -4.308 -9.136 1.00 93.44 80 SER A CA 1
ATOM 596 C C . SER A 1 80 ? -0.760 -3.121 -8.219 1.00 93.44 80 SER A C 1
ATOM 598 O O . SER A 1 80 ? -1.893 -2.971 -7.773 1.00 93.44 80 SER A O 1
ATOM 600 N N . ALA A 1 81 ? 0.217 -2.241 -7.975 1.00 94.12 81 ALA A N 1
ATOM 601 C CA . ALA A 1 81 ? 0.018 -1.026 -7.186 1.00 94.12 81 ALA A CA 1
ATOM 602 C C . ALA A 1 81 ? -1.004 -0.061 -7.805 1.00 94.12 81 ALA A C 1
ATOM 604 O O . ALA A 1 81 ? -1.834 0.485 -7.075 1.00 94.12 81 ALA A O 1
ATOM 605 N N . ILE A 1 82 ? -0.996 0.107 -9.134 1.00 93.81 82 ILE A N 1
ATOM 606 C CA . ILE A 1 82 ? -1.997 0.922 -9.840 1.00 93.81 82 ILE A CA 1
ATOM 607 C C . ILE A 1 82 ? -3.393 0.327 -9.649 1.00 93.81 82 ILE A C 1
ATOM 609 O O . ILE A 1 82 ? -4.312 1.024 -9.225 1.00 93.81 82 ILE A O 1
ATOM 613 N N . PHE A 1 83 ? -3.543 -0.975 -9.891 1.00 95.25 83 PHE A N 1
ATOM 614 C CA . PHE A 1 83 ? -4.830 -1.657 -9.746 1.00 95.25 83 PHE A CA 1
ATOM 615 C C . PHE A 1 83 ? -5.348 -1.610 -8.309 1.00 95.25 83 PHE A C 1
ATOM 617 O O . PHE A 1 83 ? -6.517 -1.301 -8.085 1.00 95.25 83 PHE A O 1
ATOM 624 N N . MET A 1 84 ? -4.475 -1.865 -7.331 1.00 95.62 84 MET A N 1
ATOM 625 C CA . MET A 1 84 ? -4.811 -1.743 -5.916 1.00 95.62 84 MET A CA 1
ATOM 626 C C . MET A 1 84 ? -5.253 -0.328 -5.569 1.00 95.62 84 MET A C 1
ATOM 628 O O . MET A 1 84 ? -6.319 -0.169 -4.991 1.00 95.62 84 MET A O 1
ATOM 632 N N . GLY A 1 85 ? -4.479 0.697 -5.941 1.00 95.44 85 GLY A N 1
ATOM 633 C CA . GLY A 1 85 ? -4.837 2.088 -5.668 1.00 95.44 85 GLY A CA 1
ATOM 634 C C . GLY A 1 85 ? -6.195 2.462 -6.263 1.00 95.44 85 GLY A C 1
ATOM 635 O O . GLY A 1 85 ? -7.017 3.063 -5.579 1.00 95.44 85 GLY A O 1
ATOM 636 N N . THR A 1 86 ? -6.474 2.058 -7.503 1.00 95.56 86 THR A N 1
ATOM 637 C CA . THR A 1 86 ? -7.768 2.327 -8.147 1.00 95.56 86 THR A CA 1
ATOM 638 C C . THR A 1 86 ? -8.935 1.634 -7.442 1.00 95.56 86 THR A C 1
ATOM 640 O O . THR A 1 86 ? -9.978 2.254 -7.267 1.00 95.56 86 THR A O 1
ATOM 643 N N . MET A 1 87 ? -8.776 0.383 -7.004 1.00 93.69 87 MET A N 1
ATOM 644 C CA . MET A 1 87 ? -9.844 -0.367 -6.324 1.00 93.69 87 MET A CA 1
ATOM 645 C C . MET A 1 87 ? -10.012 0.004 -4.843 1.00 93.69 87 MET A C 1
ATOM 647 O O . MET A 1 87 ? -11.108 -0.104 -4.303 1.00 93.69 87 MET A O 1
ATOM 651 N N . LEU A 1 88 ? -8.944 0.460 -4.184 1.00 94.00 88 LEU A N 1
ATOM 652 C CA . LEU A 1 88 ? -8.993 0.984 -2.815 1.00 94.00 88 LEU A CA 1
ATOM 653 C C . LEU A 1 88 ? -9.625 2.379 -2.751 1.00 94.00 88 LEU A C 1
ATOM 655 O O . LEU A 1 88 ? -10.066 2.798 -1.680 1.00 94.00 88 LEU A O 1
ATOM 659 N N . ASN A 1 89 ? -9.692 3.091 -3.879 1.00 92.94 89 ASN A N 1
ATOM 660 C CA . ASN A 1 89 ? -10.335 4.394 -3.961 1.00 92.94 89 ASN A CA 1
ATOM 661 C C . ASN A 1 89 ? -11.834 4.268 -3.641 1.00 92.94 89 ASN A C 1
ATOM 663 O O . ASN A 1 89 ? -12.600 3.711 -4.424 1.00 92.94 89 ASN A O 1
ATOM 667 N N . GLY A 1 90 ? -12.248 4.789 -2.484 1.00 85.06 90 GLY A N 1
ATOM 668 C CA . GLY A 1 90 ? -13.622 4.655 -1.986 1.00 85.06 90 GLY A CA 1
ATOM 669 C C . GLY A 1 90 ? -13.898 3.370 -1.196 1.00 85.06 90 GLY A C 1
ATOM 670 O O . GLY A 1 90 ? -15.041 3.126 -0.820 1.00 85.06 90 GLY A O 1
ATOM 671 N N . ASN A 1 91 ? -12.880 2.557 -0.893 1.00 88.94 91 ASN A N 1
ATOM 672 C CA . ASN A 1 91 ? -13.032 1.426 0.020 1.00 88.94 91 ASN A CA 1
ATOM 673 C C . ASN A 1 91 ? -13.164 1.931 1.470 1.00 88.94 91 ASN A C 1
ATOM 675 O O . ASN A 1 91 ? -12.173 2.176 2.155 1.00 88.94 91 ASN A O 1
ATOM 679 N N . GLU A 1 92 ? -14.404 2.055 1.946 1.00 84.88 92 GLU A N 1
ATOM 680 C CA . GLU A 1 92 ? -14.761 2.481 3.317 1.00 84.88 92 GLU A CA 1
ATOM 681 C C . GLU A 1 92 ? -14.627 1.381 4.373 1.00 84.88 92 GLU A C 1
ATOM 683 O O . GLU A 1 92 ? -14.838 1.596 5.566 1.00 84.88 92 GLU A O 1
ATOM 688 N N . ASN A 1 93 ? -14.311 0.177 3.922 1.00 83.75 93 ASN A N 1
ATOM 689 C CA . ASN A 1 93 ? -14.399 -1.028 4.712 1.00 83.75 93 ASN A CA 1
ATOM 690 C C . ASN A 1 93 ? -13.049 -1.387 5.345 1.00 83.75 93 ASN A C 1
ATOM 692 O O . ASN A 1 93 ? -13.010 -1.854 6.481 1.00 83.75 93 ASN A O 1
ATOM 696 N N . THR A 1 94 ? -11.948 -1.170 4.625 1.00 88.25 94 THR A N 1
ATOM 697 C CA . THR A 1 94 ? -10.596 -1.544 5.060 1.00 88.25 94 THR A CA 1
ATOM 698 C C . THR A 1 94 ? -10.047 -0.561 6.088 1.00 88.25 94 THR A C 1
ATOM 700 O O . THR A 1 94 ? -9.839 0.613 5.793 1.00 88.25 94 THR A O 1
ATOM 703 N N . ASN A 1 95 ? -9.737 -1.070 7.280 1.00 90.12 95 ASN A N 1
ATOM 704 C CA . ASN A 1 95 ? -9.114 -0.307 8.364 1.00 90.12 95 ASN A CA 1
ATOM 705 C C . ASN A 1 95 ? -7.661 -0.727 8.605 1.00 90.12 95 ASN A C 1
ATOM 707 O O . ASN A 1 95 ? -6.880 0.061 9.135 1.00 90.12 95 ASN A O 1
ATOM 711 N N . GLU A 1 96 ? -7.287 -1.941 8.210 1.00 92.62 96 GLU A N 1
ATOM 712 C CA . GLU A 1 96 ? -5.919 -2.437 8.317 1.00 92.62 96 GLU A CA 1
ATOM 713 C C . GLU A 1 96 ? -5.464 -2.995 6.973 1.00 92.62 96 GLU A C 1
ATOM 715 O O . GLU A 1 96 ? -6.115 -3.879 6.417 1.00 92.62 96 GLU A O 1
ATOM 720 N N . LEU A 1 97 ? -4.347 -2.481 6.460 1.00 95.88 97 LEU A N 1
ATOM 721 C CA . LEU A 1 97 ? -3.782 -2.879 5.176 1.00 95.88 97 LEU A CA 1
ATOM 722 C C . LEU A 1 97 ? -2.338 -3.361 5.348 1.00 95.88 97 LEU A C 1
ATOM 724 O O . LEU A 1 97 ? -1.459 -2.592 5.746 1.00 95.88 97 LEU A O 1
ATOM 728 N N . MET A 1 98 ? -2.094 -4.626 5.002 1.00 96.44 98 MET A N 1
ATOM 729 C CA . MET A 1 98 ? -0.765 -5.242 5.034 1.00 96.44 98 MET A CA 1
ATOM 730 C C . MET A 1 98 ? -0.245 -5.431 3.608 1.00 96.44 98 MET A C 1
ATOM 732 O O . MET A 1 98 ? -0.786 -6.220 2.836 1.00 96.44 98 MET A O 1
ATOM 736 N N . LEU A 1 99 ? 0.823 -4.715 3.256 1.00 96.00 99 LEU A N 1
ATOM 737 C CA . LEU A 1 99 ? 1.477 -4.772 1.943 1.00 96.00 99 LEU A CA 1
ATOM 738 C C . LEU A 1 99 ? 2.907 -5.306 2.018 1.00 96.00 99 LEU A C 1
ATOM 740 O O . LEU A 1 99 ? 3.591 -5.339 0.994 1.00 96.00 99 LEU A O 1
ATOM 744 N N . HIS A 1 100 ? 3.373 -5.715 3.197 1.00 94.06 100 HIS A N 1
ATOM 745 C CA . HIS A 1 100 ? 4.788 -5.974 3.411 1.00 94.06 100 HIS A CA 1
ATOM 746 C C . HIS A 1 100 ? 5.369 -7.048 2.482 1.00 94.06 100 HIS A C 1
ATOM 748 O O . HIS A 1 100 ? 4.705 -8.018 2.105 1.00 94.06 100 HIS A O 1
ATOM 754 N N . SER A 1 101 ? 6.668 -6.949 2.189 1.00 91.56 101 SER A N 1
ATOM 755 C CA . SER A 1 101 ? 7.396 -7.927 1.363 1.00 91.56 101 SER A CA 1
ATOM 756 C C . SER A 1 101 ? 6.831 -8.115 -0.057 1.00 91.56 101 SER A C 1
ATOM 758 O O . SER A 1 101 ? 6.797 -9.243 -0.556 1.00 91.56 101 SER A O 1
ATOM 760 N N . ASN A 1 102 ? 6.402 -7.028 -0.696 1.00 91.25 102 ASN A N 1
ATOM 761 C CA . ASN A 1 102 ? 6.061 -6.959 -2.121 1.00 91.25 102 ASN A CA 1
ATOM 762 C C . ASN A 1 102 ? 7.083 -6.092 -2.879 1.00 91.25 102 ASN A C 1
ATOM 764 O O . ASN A 1 102 ? 7.889 -5.405 -2.266 1.00 91.25 102 ASN A O 1
ATOM 768 N N . GLU A 1 103 ? 7.035 -6.079 -4.208 1.00 88.31 103 GLU A N 1
ATOM 769 C CA . GLU A 1 103 ? 7.972 -5.357 -5.086 1.00 88.31 103 GLU A CA 1
ATOM 770 C C . GLU A 1 103 ? 7.375 -4.037 -5.613 1.00 88.31 103 GLU A C 1
ATOM 772 O O . GLU A 1 103 ? 7.618 -3.617 -6.746 1.00 88.31 103 GLU A O 1
ATOM 777 N N . LEU A 1 104 ? 6.564 -3.371 -4.782 1.00 88.38 104 LEU A N 1
ATOM 778 C CA . LEU A 1 104 ? 5.757 -2.206 -5.171 1.00 88.38 104 LEU A CA 1
ATOM 779 C C . LEU A 1 104 ? 6.607 -0.985 -5.544 1.00 88.38 104 LEU A C 1
ATOM 781 O O . LEU A 1 104 ? 6.177 -0.181 -6.376 1.00 88.38 104 LEU A O 1
ATOM 785 N N . LYS A 1 105 ? 7.799 -0.857 -4.936 1.00 86.69 105 LYS A N 1
ATOM 786 C CA . LYS A 1 105 ? 8.691 0.314 -5.004 1.00 86.69 105 LYS A CA 1
ATOM 787 C C . LYS A 1 105 ? 8.02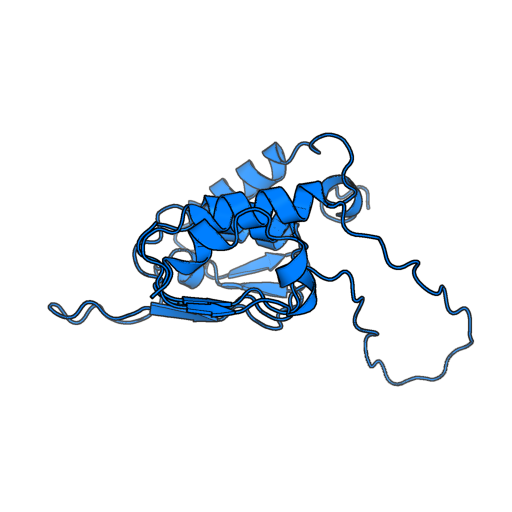2 1.579 -4.428 1.00 86.69 105 LYS A C 1
ATOM 789 O O . LYS A 1 105 ? 6.797 1.629 -4.297 1.00 86.69 105 LYS A O 1
ATOM 794 N N . PRO A 1 106 ? 8.769 2.646 -4.085 1.00 87.81 106 PRO A N 1
ATOM 795 C CA . PRO A 1 106 ? 8.153 3.804 -3.432 1.00 87.81 106 PRO A CA 1
ATOM 796 C C . PRO A 1 106 ? 7.089 4.496 -4.292 1.00 87.81 106 PRO A C 1
ATOM 798 O O . PRO A 1 106 ? 6.078 4.943 -3.755 1.00 87.81 106 PRO A O 1
ATOM 801 N N . VAL A 1 107 ? 7.250 4.525 -5.621 1.00 88.88 107 VAL A N 1
ATOM 802 C CA . VAL A 1 107 ? 6.236 5.086 -6.536 1.00 88.88 107 VAL A CA 1
ATOM 803 C C . VAL A 1 107 ? 4.918 4.311 -6.455 1.00 88.88 107 VAL A C 1
ATOM 805 O O . VAL A 1 107 ? 3.858 4.925 -6.339 1.00 88.88 107 VAL A O 1
ATOM 808 N N . GLY A 1 108 ? 4.966 2.975 -6.463 1.00 91.56 108 GLY A N 1
ATOM 809 C CA . GLY A 1 108 ? 3.766 2.144 -6.356 1.00 91.56 108 GLY A CA 1
ATOM 810 C C . GLY A 1 108 ? 3.087 2.300 -4.998 1.00 91.56 108 GLY A C 1
ATOM 811 O O . GLY A 1 108 ? 1.879 2.519 -4.935 1.00 91.56 108 GLY A O 1
ATOM 812 N N . VAL A 1 109 ? 3.859 2.291 -3.905 1.00 93.88 109 VAL A N 1
ATOM 813 C CA . VAL A 1 109 ? 3.307 2.535 -2.561 1.00 93.88 109 VAL A CA 1
ATOM 814 C C . VAL A 1 109 ? 2.667 3.924 -2.477 1.00 93.88 109 VAL A C 1
ATOM 816 O O . VAL A 1 109 ? 1.558 4.052 -1.968 1.00 93.88 109 VAL A O 1
ATOM 819 N N . THR A 1 110 ? 3.307 4.954 -3.036 1.00 93.81 110 THR A N 1
ATOM 820 C CA . THR A 1 110 ? 2.755 6.320 -3.083 1.00 93.81 110 THR A CA 1
ATOM 821 C C . THR A 1 110 ? 1.418 6.356 -3.818 1.00 93.81 110 THR A C 1
ATOM 823 O O . THR A 1 110 ? 0.486 7.019 -3.364 1.00 93.81 110 THR A O 1
ATOM 826 N N . PHE A 1 111 ? 1.309 5.638 -4.940 1.00 93.69 111 PHE A N 1
ATOM 827 C CA . PHE A 1 111 ? 0.067 5.547 -5.706 1.00 93.69 111 PHE A CA 1
ATOM 828 C C . PHE A 1 111 ? -1.067 4.943 -4.870 1.00 93.69 111 PHE A C 1
ATOM 830 O O . PHE A 1 111 ? -2.165 5.497 -4.843 1.00 93.69 111 PHE A O 1
ATOM 837 N N . ILE A 1 112 ? -0.786 3.858 -4.142 1.00 96.25 112 ILE A N 1
ATOM 838 C CA . ILE A 1 112 ? -1.753 3.221 -3.239 1.00 96.25 112 ILE A CA 1
ATOM 839 C C . ILE A 1 112 ? -2.156 4.191 -2.127 1.00 96.25 112 ILE A C 1
ATOM 841 O O . ILE A 1 112 ? -3.339 4.462 -1.953 1.00 96.25 112 ILE A O 1
ATOM 845 N N . VAL A 1 113 ? -1.180 4.752 -1.405 1.00 95.56 113 VAL A N 1
ATOM 846 C CA . VAL A 1 113 ? -1.417 5.605 -0.230 1.00 95.56 113 VAL A CA 1
ATOM 847 C C . VAL A 1 113 ? -2.281 6.817 -0.569 1.00 95.56 113 VAL A C 1
ATOM 849 O O . VAL A 1 113 ? -3.197 7.133 0.182 1.00 95.56 113 VAL A O 1
ATOM 852 N N . LYS A 1 114 ? -2.071 7.446 -1.732 1.00 94.69 114 LYS A N 1
ATOM 853 C CA . LYS A 1 114 ? -2.887 8.582 -2.200 1.00 94.69 114 LYS A CA 1
ATOM 854 C C . LYS A 1 114 ? -4.360 8.242 -2.471 1.00 94.69 114 LYS A C 1
ATOM 856 O O . LYS A 1 114 ? -5.152 9.158 -2.685 1.00 94.69 114 LYS A O 1
ATOM 861 N N . ARG A 1 115 ? -4.725 6.960 -2.528 1.00 95.06 115 ARG A N 1
ATOM 862 C CA . ARG A 1 115 ? -6.095 6.481 -2.774 1.00 95.06 115 ARG A CA 1
ATOM 863 C C . ARG A 1 115 ? -6.744 5.848 -1.546 1.00 95.06 115 ARG A C 1
ATOM 865 O O . ARG A 1 115 ? -7.926 5.526 -1.594 1.00 95.06 115 ARG A O 1
ATOM 872 N N . LEU A 1 116 ? -5.993 5.685 -0.458 1.00 94.62 116 LEU A N 1
ATOM 873 C CA . LEU A 1 116 ? -6.537 5.206 0.807 1.00 94.62 116 LEU A CA 1
ATOM 874 C C . LEU A 1 116 ? -7.438 6.278 1.417 1.00 94.62 116 LEU A C 1
ATOM 876 O O . LEU A 1 116 ? -7.137 7.472 1.369 1.00 94.62 116 LEU A O 1
ATOM 880 N N . LEU A 1 117 ? -8.543 5.845 2.020 1.00 89.69 117 LEU A N 1
ATOM 881 C CA . LEU A 1 117 ? -9.396 6.758 2.763 1.00 89.69 117 LEU A CA 1
ATOM 882 C C . LEU A 1 117 ? -8.740 7.155 4.095 1.00 89.69 117 LEU A C 1
ATOM 884 O O . LEU A 1 117 ? -8.057 6.334 4.718 1.00 89.69 117 LEU A O 1
ATOM 888 N N . PRO A 1 118 ? -9.009 8.374 4.603 1.00 84.12 118 PRO A N 1
ATOM 889 C CA . PRO A 1 118 ? -8.468 8.834 5.879 1.00 84.12 118 PRO A CA 1
ATOM 890 C C . PRO A 1 118 ? -8.864 7.984 7.090 1.00 84.12 118 PRO A C 1
ATOM 892 O O . PRO A 1 118 ? -8.322 8.216 8.162 1.00 84.12 118 PRO A O 1
ATOM 895 N N . SER A 1 119 ? -9.816 7.052 6.957 1.00 85.00 119 SER A N 1
ATOM 896 C CA . SER A 1 119 ? -10.280 6.149 8.018 1.00 85.00 119 SER A CA 1
ATOM 897 C C . SER A 1 119 ? -9.319 5.000 8.337 1.00 85.00 119 SER A C 1
ATOM 899 O O . SER A 1 119 ? -9.500 4.361 9.375 1.00 85.00 119 SER A O 1
ATOM 901 N N . LEU A 1 120 ? -8.322 4.735 7.483 1.00 92.44 120 LEU A N 1
ATOM 902 C CA . LEU A 1 120 ? -7.351 3.659 7.686 1.00 92.44 120 LEU A CA 1
ATOM 903 C C . LEU A 1 120 ? -6.591 3.838 9.010 1.00 92.44 120 LEU A C 1
ATOM 905 O O . LEU A 1 120 ? -6.115 4.929 9.321 1.00 92.44 120 LEU A O 1
ATOM 909 N N . LYS A 1 121 ? -6.469 2.751 9.776 1.00 92.38 121 LYS A N 1
ATOM 910 C CA . LYS A 1 121 ? -5.873 2.719 11.119 1.00 92.38 121 LYS A CA 1
ATOM 911 C C . LYS A 1 121 ? -4.491 2.092 11.144 1.00 92.38 121 LYS A C 1
ATOM 913 O O . LYS A 1 121 ? -3.607 2.613 11.820 1.00 92.38 121 LYS A O 1
ATOM 918 N N . THR A 1 122 ? -4.286 1.035 10.364 1.00 93.94 122 THR A N 1
ATOM 919 C CA . THR A 1 122 ? -3.001 0.337 10.299 1.00 93.94 122 THR A CA 1
ATOM 920 C C . THR A 1 122 ? -2.525 0.200 8.863 1.00 93.94 122 THR A C 1
ATOM 922 O O . THR A 1 122 ? -3.269 -0.262 7.998 1.00 93.94 122 THR A O 1
ATOM 925 N N . LEU A 1 123 ? -1.260 0.546 8.631 1.00 96.12 123 LEU A N 1
ATOM 926 C CA . LEU A 1 123 ? -0.569 0.361 7.362 1.00 96.12 123 LEU A CA 1
ATOM 927 C C . LEU A 1 123 ? 0.783 -0.320 7.600 1.00 96.12 123 LEU A C 1
ATOM 929 O O . LEU A 1 123 ? 1.613 0.186 8.357 1.00 96.12 123 LEU A O 1
ATOM 933 N N . ASP A 1 124 ? 1.025 -1.444 6.928 1.00 95.75 124 ASP A N 1
ATOM 934 C CA . ASP A 1 124 ? 2.346 -2.077 6.867 1.00 95.75 124 ASP A CA 1
ATOM 935 C C . ASP A 1 124 ? 2.880 -2.069 5.434 1.00 95.75 124 ASP A C 1
ATOM 937 O O . ASP A 1 124 ? 2.362 -2.759 4.556 1.00 95.75 124 ASP A O 1
ATOM 941 N N . ILE A 1 125 ? 3.934 -1.286 5.218 1.00 94.50 125 ILE A N 1
ATOM 942 C CA . ILE A 1 125 ? 4.666 -1.143 3.951 1.00 94.50 125 ILE A CA 1
ATOM 943 C C . ILE A 1 125 ? 6.141 -1.533 4.122 1.00 94.50 125 ILE A C 1
ATOM 945 O O . ILE A 1 125 ? 7.017 -1.074 3.391 1.00 94.50 125 ILE A O 1
ATOM 949 N N . SER A 1 126 ? 6.455 -2.364 5.117 1.00 91.75 126 SER A N 1
ATOM 950 C CA . SER A 1 126 ? 7.819 -2.852 5.312 1.00 91.75 126 SER A CA 1
ATOM 951 C C . SER A 1 126 ? 8.263 -3.764 4.165 1.00 91.75 126 SER A C 1
ATOM 953 O O . SER A 1 126 ? 7.510 -4.582 3.635 1.00 91.75 126 SER A O 1
ATOM 955 N N . ASN A 1 127 ? 9.525 -3.665 3.773 1.00 88.56 127 ASN A N 1
ATOM 956 C CA . ASN A 1 127 ? 10.136 -4.404 2.678 1.00 88.56 127 ASN A CA 1
ATOM 957 C C . ASN A 1 127 ? 9.387 -4.236 1.344 1.00 88.56 127 ASN A C 1
ATOM 959 O O . ASN A 1 127 ? 9.288 -5.198 0.583 1.00 88.56 127 ASN A O 1
ATOM 963 N N . THR A 1 128 ? 8.813 -3.054 1.085 1.00 86.81 128 THR A N 1
ATOM 964 C CA . THR A 1 128 ? 8.213 -2.708 -0.220 1.00 86.81 128 THR A CA 1
ATOM 965 C C . THR A 1 128 ? 8.961 -1.598 -0.953 1.00 86.81 128 THR A C 1
ATOM 967 O O . THR A 1 128 ? 8.721 -1.370 -2.138 1.00 86.81 128 THR A O 1
ATOM 970 N N . ILE A 1 129 ? 9.825 -0.870 -0.239 1.00 75.94 129 ILE A N 1
ATOM 971 C CA . ILE A 1 129 ? 10.525 0.328 -0.722 1.00 75.94 129 ILE A CA 1
ATOM 972 C C . ILE A 1 129 ? 11.928 -0.035 -1.232 1.00 75.94 129 ILE A C 1
ATOM 974 O O . ILE A 1 129 ? 12.449 0.613 -2.139 1.00 75.94 129 ILE A O 1
ATOM 978 N N . THR A 1 130 ? 12.529 -1.103 -0.703 1.00 68.94 130 THR A N 1
ATOM 979 C CA . THR A 1 130 ? 13.873 -1.539 -1.083 1.00 68.94 130 THR A CA 1
ATOM 980 C C . THR A 1 130 ? 13.857 -2.393 -2.355 1.00 68.94 130 THR A C 1
ATOM 982 O O . THR A 1 130 ? 13.097 -3.349 -2.484 1.00 68.94 130 THR A O 1
ATOM 985 N N . ASN A 1 131 ? 14.755 -2.086 -3.299 1.00 55.00 131 ASN A N 1
ATOM 986 C CA . ASN A 1 131 ? 15.011 -2.886 -4.507 1.00 55.00 131 ASN A CA 1
ATOM 987 C C . ASN A 1 131 ? 15.815 -4.163 -4.191 1.00 55.00 131 ASN A C 1
ATOM 989 O O . ASN A 1 131 ? 16.735 -4.527 -4.926 1.00 55.00 131 ASN A O 1
ATOM 993 N N . GLN A 1 132 ? 15.523 -4.841 -3.079 1.00 49.91 132 GLN A N 1
ATOM 994 C CA . GLN A 1 132 ? 16.090 -6.161 -2.854 1.00 49.91 132 GLN A CA 1
ATOM 995 C C . GLN A 1 132 ? 15.355 -7.121 -3.782 1.00 49.91 132 GLN A C 1
ATOM 997 O O . GLN A 1 132 ? 14.295 -7.637 -3.437 1.00 49.91 132 GLN A O 1
ATOM 1002 N N . GLN A 1 133 ? 15.921 -7.351 -4.971 1.00 45.69 133 GLN A N 1
ATOM 1003 C CA . GLN A 1 133 ? 15.639 -8.571 -5.714 1.00 45.69 133 GLN A CA 1
ATOM 1004 C C . GLN A 1 133 ? 15.923 -9.712 -4.743 1.00 45.69 133 GLN A C 1
ATOM 1006 O O . GLN A 1 133 ? 17.079 -10.030 -4.461 1.00 45.69 133 GLN A O 1
ATOM 1011 N N . LYS A 1 134 ? 14.870 -10.275 -4.146 1.00 44.56 134 LYS A N 1
ATOM 1012 C CA . LYS A 1 134 ? 15.009 -11.518 -3.408 1.00 44.56 134 LYS A CA 1
ATOM 1013 C C . LYS A 1 134 ? 15.477 -12.511 -4.448 1.00 44.56 134 LYS A C 1
ATOM 1015 O O . LYS A 1 134 ? 14.733 -12.811 -5.379 1.00 44.56 134 LYS A O 1
ATOM 1020 N N . GLU A 1 135 ? 16.719 -12.968 -4.320 1.00 37.50 135 GLU A N 1
ATOM 1021 C CA . GLU A 1 135 ? 17.184 -14.122 -5.069 1.00 37.50 135 GLU A CA 1
ATOM 1022 C C . GLU A 1 135 ? 16.105 -15.192 -4.920 1.00 37.50 135 GLU A C 1
ATOM 1024 O O . GLU A 1 135 ? 15.800 -15.642 -3.809 1.00 37.50 135 GLU A O 1
ATOM 1029 N N . ALA A 1 136 ? 15.449 -15.528 -6.030 1.00 39.75 136 ALA A N 1
ATOM 1030 C CA . ALA A 1 136 ? 14.562 -16.664 -6.061 1.00 39.75 136 ALA A CA 1
ATOM 1031 C C . ALA A 1 136 ? 15.399 -17.846 -5.567 1.00 39.75 136 ALA A C 1
ATOM 1033 O O . ALA A 1 136 ? 16.389 -18.211 -6.201 1.00 39.75 136 ALA A O 1
ATOM 1034 N N . LYS A 1 137 ? 15.045 -18.417 -4.410 1.00 38.31 137 LYS A N 1
ATOM 1035 C CA . LYS A 1 137 ? 15.618 -19.682 -3.941 1.00 38.31 137 LYS A CA 1
ATOM 1036 C C . LYS A 1 137 ? 15.118 -20.789 -4.867 1.00 38.31 137 LYS A C 1
ATOM 1038 O O . LYS A 1 137 ? 14.200 -21.528 -4.534 1.00 38.31 137 LYS A O 1
ATOM 1043 N N . GLY A 1 138 ? 15.672 -20.832 -6.071 1.00 38.19 138 GLY A N 1
ATOM 1044 C CA . GLY A 1 138 ? 15.539 -21.926 -7.008 1.00 38.19 138 GLY A CA 1
ATOM 1045 C C . GLY A 1 138 ? 16.698 -22.877 -6.780 1.00 38.19 138 GLY A C 1
ATOM 1046 O O . GLY A 1 138 ? 17.849 -22.545 -7.060 1.00 38.19 138 GLY A O 1
ATOM 1047 N N . ASP A 1 139 ? 16.394 -24.067 -6.276 1.00 42.91 139 ASP A N 1
ATOM 1048 C CA . ASP A 1 139 ? 17.295 -25.205 -6.362 1.00 42.91 139 ASP A CA 1
ATOM 1049 C C . ASP A 1 139 ? 17.680 -25.426 -7.829 1.00 42.91 139 ASP A C 1
ATOM 1051 O O . ASP A 1 139 ? 16.864 -25.909 -8.616 1.00 42.91 139 ASP A O 1
ATOM 1055 N N . LYS A 1 140 ? 18.911 -25.058 -8.203 1.00 42.41 140 LYS A N 1
ATOM 1056 C CA . LYS A 1 140 ? 19.825 -25.831 -9.064 1.00 42.41 140 LYS A CA 1
ATOM 1057 C C . LYS A 1 140 ? 21.066 -25.011 -9.412 1.00 42.41 140 LYS A C 1
ATOM 1059 O O . LYS A 1 140 ? 20.991 -23.937 -9.998 1.00 42.41 140 LYS A O 1
ATOM 1064 N N . LYS A 1 141 ? 22.222 -25.597 -9.087 1.00 43.62 141 LYS A N 1
ATOM 1065 C CA . LYS A 1 141 ? 23.543 -25.244 -9.615 1.00 43.62 141 LYS A CA 1
ATOM 1066 C C . LYS A 1 141 ? 23.477 -25.097 -11.141 1.00 43.62 141 LYS A C 1
ATOM 1068 O O . LYS A 1 141 ? 23.313 -26.096 -11.835 1.00 43.62 141 LYS A O 1
ATOM 1073 N N . ALA A 1 142 ? 23.665 -23.885 -11.641 1.00 37.16 142 ALA A N 1
ATOM 1074 C CA . ALA A 1 142 ? 24.128 -23.625 -12.996 1.00 37.16 142 ALA A CA 1
ATOM 1075 C C . ALA A 1 142 ? 24.942 -22.326 -12.995 1.00 37.16 142 ALA A C 1
ATOM 1077 O O . ALA A 1 142 ? 24.748 -21.453 -12.151 1.00 37.16 142 ALA A O 1
ATOM 1078 N N . ASP A 1 143 ? 25.915 -22.284 -13.892 1.00 37.09 143 ASP A N 1
ATOM 1079 C CA . ASP A 1 143 ? 27.109 -21.459 -13.833 1.00 37.09 143 ASP A CA 1
ATOM 1080 C C . ASP A 1 143 ? 26.924 -19.951 -13.644 1.00 37.09 143 ASP A C 1
ATOM 1082 O O . ASP A 1 143 ? 26.030 -19.278 -14.152 1.00 37.09 143 ASP A O 1
ATOM 1086 N N . ARG A 1 144 ? 27.905 -19.437 -12.912 1.00 44.78 144 ARG A N 1
ATOM 1087 C CA . ARG A 1 144 ? 28.114 -18.070 -12.470 1.00 44.78 144 ARG A CA 1
ATOM 1088 C C . ARG A 1 144 ? 28.230 -17.095 -13.646 1.00 44.78 144 ARG A C 1
ATOM 1090 O O . ARG A 1 144 ? 29.285 -16.964 -14.259 1.00 44.78 144 ARG A O 1
ATOM 1097 N N . LYS A 1 145 ? 27.208 -16.259 -13.812 1.00 32.88 145 LYS A N 1
ATOM 1098 C CA . LYS A 1 145 ? 27.407 -14.837 -14.118 1.00 32.88 145 LYS A CA 1
ATOM 1099 C C . LYS A 1 145 ? 26.514 -14.030 -13.187 1.00 32.88 145 LYS A C 1
ATOM 1101 O O . LYS A 1 145 ? 25.431 -13.594 -13.553 1.00 32.88 145 LYS A O 1
ATOM 1106 N N . THR A 1 146 ? 26.976 -13.893 -11.945 1.00 35.22 146 THR A N 1
ATOM 1107 C CA . THR A 1 146 ? 26.478 -12.924 -10.967 1.00 35.22 146 THR A CA 1
ATOM 1108 C C . THR A 1 146 ? 26.539 -11.539 -11.597 1.00 35.22 146 THR A C 1
ATOM 1110 O O . THR A 1 146 ? 27.569 -10.866 -11.551 1.00 35.22 146 THR A O 1
ATOM 1113 N N . VAL A 1 147 ? 25.438 -11.123 -12.220 1.00 35.00 147 VAL A N 1
ATOM 1114 C CA . VAL A 1 147 ? 25.114 -9.711 -12.345 1.00 35.00 147 VAL A CA 1
ATOM 1115 C C . VAL A 1 147 ? 24.817 -9.298 -10.917 1.00 35.00 147 VAL A C 1
ATOM 1117 O O . VAL A 1 147 ? 23.734 -9.546 -10.400 1.00 35.00 147 VAL A O 1
ATOM 1120 N N . VAL A 1 148 ? 25.836 -8.780 -10.237 1.00 35.81 148 VAL A N 1
ATOM 1121 C CA . VAL A 1 148 ? 25.644 -8.036 -8.999 1.00 35.81 148 VAL A CA 1
ATOM 1122 C C . VAL A 1 148 ? 24.774 -6.865 -9.433 1.00 35.81 148 VAL A C 1
ATOM 1124 O O . VAL A 1 148 ? 25.271 -5.928 -10.058 1.00 35.81 148 VAL A O 1
ATOM 1127 N N . GLY A 1 149 ? 23.456 -7.006 -9.279 1.00 37.91 149 GLY A N 1
ATOM 1128 C CA . GLY A 1 149 ? 22.517 -5.950 -9.601 1.00 37.91 149 GLY A CA 1
ATOM 1129 C C . GLY A 1 149 ? 22.962 -4.758 -8.783 1.00 37.91 149 GLY A C 1
ATOM 1130 O O . GLY A 1 149 ? 22.940 -4.824 -7.554 1.00 37.91 149 GLY A O 1
ATOM 1131 N N . ALA A 1 150 ? 23.477 -3.724 -9.454 1.00 37.16 150 ALA A N 1
ATOM 1132 C CA . ALA A 1 150 ? 23.789 -2.468 -8.802 1.00 37.16 150 ALA A CA 1
ATOM 1133 C C . ALA A 1 150 ? 22.568 -2.128 -7.955 1.00 37.16 150 ALA A C 1
ATOM 1135 O O . ALA A 1 150 ? 21.456 -2.159 -8.488 1.00 37.16 150 ALA A O 1
ATOM 1136 N N . ALA 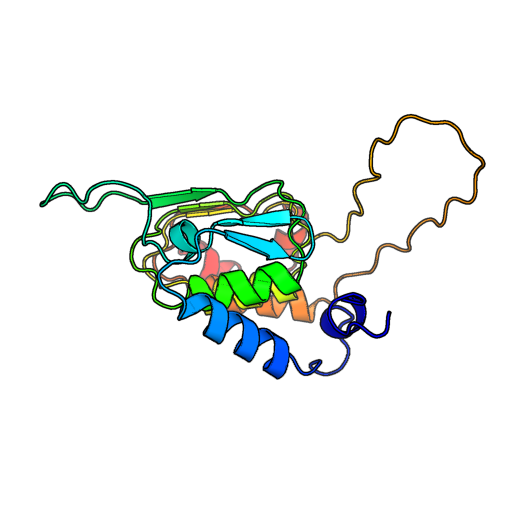A 1 151 ? 22.756 -1.912 -6.651 1.00 45.00 151 ALA A N 1
ATOM 1137 C CA . ALA A 1 151 ? 21.687 -1.424 -5.802 1.00 45.00 151 ALA A CA 1
ATOM 1138 C C . ALA A 1 151 ? 21.117 -0.205 -6.527 1.00 45.00 151 ALA A C 1
ATOM 1140 O O . ALA A 1 151 ? 21.799 0.812 -6.656 1.00 45.00 151 ALA A O 1
ATOM 1141 N N . VAL A 1 152 ? 19.938 -0.358 -7.134 1.00 55.94 152 VAL A N 1
ATOM 1142 C CA . VAL A 1 152 ? 19.297 0.739 -7.841 1.00 55.94 152 VAL A CA 1
ATOM 1143 C C . VAL A 1 152 ? 18.883 1.665 -6.721 1.00 55.94 152 VAL A C 1
ATOM 1145 O O . VAL A 1 152 ? 17.892 1.400 -6.036 1.00 55.94 152 VAL A O 1
ATOM 1148 N N . THR A 1 153 ? 19.723 2.669 -6.470 1.00 67.88 153 THR A N 1
ATOM 1149 C CA . THR A 1 153 ? 19.487 3.695 -5.469 1.00 67.88 153 THR A CA 1
ATOM 1150 C C . THR A 1 153 ? 18.131 4.290 -5.778 1.00 67.88 153 THR A C 1
ATOM 1152 O O . THR A 1 153 ? 17.920 4.865 -6.847 1.00 67.88 153 THR A O 1
ATOM 1155 N N . VAL A 1 154 ? 17.191 4.081 -4.865 1.00 74.50 154 VAL A N 1
ATOM 1156 C CA . VAL A 1 154 ? 15.880 4.702 -4.954 1.00 74.50 154 VAL A CA 1
ATOM 1157 C C . VAL A 1 154 ? 16.095 6.219 -4.936 1.00 74.50 154 VAL A C 1
ATOM 1159 O O . VAL A 1 154 ? 16.780 6.707 -4.034 1.00 74.50 154 VAL A O 1
ATOM 1162 N N . PRO A 1 155 ? 15.555 6.977 -5.906 1.00 79.81 155 PRO A N 1
ATOM 1163 C CA . PRO A 1 155 ? 15.680 8.426 -5.893 1.00 79.81 155 PRO A CA 1
ATOM 1164 C C . PRO A 1 155 ? 15.075 9.003 -4.601 1.00 79.81 155 PRO A C 1
ATOM 1166 O O . PRO A 1 155 ? 13.927 8.668 -4.292 1.00 79.81 155 PRO A O 1
ATOM 1169 N N . PRO A 1 156 ? 15.783 9.886 -3.869 1.00 81.06 156 PRO A N 1
ATOM 1170 C CA . PRO A 1 156 ? 15.291 10.443 -2.606 1.00 81.06 156 PRO A CA 1
ATOM 1171 C C . PRO A 1 156 ? 13.905 11.087 -2.723 1.00 81.06 156 PRO A C 1
ATOM 1173 O O . PRO A 1 156 ? 13.065 10.913 -1.848 1.00 81.06 156 PRO A O 1
ATOM 1176 N N . GLU A 1 157 ? 13.626 11.745 -3.850 1.00 83.25 157 GLU A N 1
ATOM 1177 C CA . GLU A 1 157 ? 12.330 12.366 -4.137 1.00 83.25 157 GLU A CA 1
ATOM 1178 C C . GLU A 1 157 ? 11.161 11.365 -4.104 1.00 83.25 157 GLU A C 1
ATOM 1180 O O . GLU A 1 157 ? 10.073 11.692 -3.638 1.00 83.25 157 GLU A O 1
ATOM 1185 N N . GLN A 1 158 ? 11.362 10.121 -4.554 1.00 85.38 158 GLN A N 1
ATOM 1186 C CA . GLN A 1 158 ? 10.303 9.105 -4.506 1.00 85.38 158 GLN A CA 1
ATOM 1187 C C . GLN A 1 158 ? 9.957 8.727 -3.065 1.00 85.38 158 GLN A C 1
ATOM 1189 O O . GLN A 1 158 ? 8.791 8.480 -2.754 1.00 85.38 158 GLN A O 1
ATOM 1194 N N . VAL A 1 159 ? 10.961 8.694 -2.189 1.00 85.06 159 VAL A N 1
ATOM 1195 C CA . VAL A 1 159 ? 10.763 8.420 -0.766 1.00 85.06 159 VAL A CA 1
ATOM 1196 C C . VAL A 1 159 ? 10.123 9.623 -0.070 1.00 85.06 159 VAL A C 1
ATOM 1198 O O . VAL A 1 159 ? 9.179 9.454 0.696 1.00 85.06 159 VAL A O 1
ATOM 1201 N N . GLU A 1 160 ? 10.552 10.846 -0.390 1.00 85.75 160 GLU A N 1
ATOM 1202 C CA . GLU A 1 160 ? 9.928 12.075 0.119 1.00 85.75 160 GLU A CA 1
ATOM 1203 C C . GLU A 1 160 ? 8.445 12.169 -0.275 1.00 85.75 160 GLU A C 1
ATOM 1205 O O . GLU A 1 160 ? 7.592 12.430 0.575 1.00 85.75 160 GLU A O 1
ATOM 1210 N N . ASN A 1 161 ? 8.116 11.874 -1.536 1.00 88.12 161 ASN A N 1
ATOM 1211 C CA . ASN A 1 161 ? 6.741 11.851 -2.036 1.00 88.12 161 ASN A CA 1
ATOM 1212 C C . ASN A 1 161 ? 5.877 10.788 -1.346 1.00 88.12 161 ASN A C 1
ATOM 1214 O O . ASN A 1 161 ? 4.699 11.040 -1.066 1.00 88.12 161 ASN A O 1
ATOM 1218 N N . LEU A 1 162 ? 6.452 9.619 -1.053 1.00 90.81 162 LEU A N 1
ATOM 1219 C CA . LEU A 1 162 ? 5.781 8.581 -0.278 1.00 90.81 162 LEU A CA 1
ATOM 1220 C C . LEU A 1 162 ? 5.442 9.089 1.124 1.00 90.81 162 LEU A C 1
ATOM 1222 O O . LEU A 1 162 ? 4.290 8.994 1.546 1.00 90.81 162 LEU A O 1
ATOM 1226 N N . TRP A 1 163 ? 6.409 9.669 1.834 1.00 89.62 163 TRP A N 1
ATOM 1227 C CA . TRP A 1 163 ? 6.168 10.155 3.192 1.00 89.62 163 TRP A CA 1
ATOM 1228 C C . TRP A 1 163 ? 5.178 11.310 3.228 1.00 89.62 163 TRP A C 1
ATOM 1230 O O . TRP A 1 163 ? 4.278 11.303 4.067 1.00 89.62 163 TRP A O 1
ATOM 1240 N N . ALA A 1 164 ? 5.253 12.236 2.272 1.00 89.38 164 ALA A N 1
ATOM 1241 C CA . ALA A 1 164 ? 4.245 13.276 2.114 1.00 89.38 164 ALA A CA 1
ATOM 1242 C C . ALA A 1 164 ? 2.837 12.671 1.971 1.00 89.38 164 ALA A C 1
ATOM 1244 O O . ALA A 1 164 ? 1.916 13.097 2.665 1.00 89.38 164 ALA A O 1
ATOM 1245 N N . ALA A 1 165 ? 2.671 11.628 1.151 1.00 92.56 165 ALA A N 1
ATOM 1246 C CA . ALA A 1 165 ? 1.392 10.936 1.007 1.00 92.56 165 ALA A CA 1
ATOM 1247 C C . ALA A 1 165 ? 0.949 10.254 2.313 1.00 92.56 165 ALA A C 1
ATOM 1249 O O . ALA A 1 165 ? -0.202 10.407 2.716 1.00 92.56 165 ALA A O 1
ATOM 1250 N N . VAL A 1 166 ? 1.849 9.563 3.019 1.00 91.62 166 VAL A N 1
ATOM 1251 C CA . VAL A 1 166 ? 1.528 8.901 4.297 1.00 91.62 166 VAL A CA 1
ATOM 1252 C C . VAL A 1 166 ? 1.062 9.911 5.350 1.00 91.62 166 VAL A C 1
ATOM 1254 O O . VAL A 1 166 ? 0.124 9.619 6.086 1.00 91.62 166 VAL A O 1
ATOM 1257 N N . THR A 1 167 ? 1.624 11.126 5.383 1.00 88.88 167 THR A N 1
ATOM 1258 C CA . THR A 1 167 ? 1.178 12.169 6.330 1.00 88.88 167 THR A CA 1
ATOM 1259 C C . THR A 1 167 ? -0.252 12.664 6.086 1.00 88.88 167 THR A C 1
ATOM 1261 O O . THR A 1 167 ? -0.825 13.309 6.960 1.00 88.88 167 THR A O 1
ATOM 1264 N N . THR A 1 168 ? -0.860 12.346 4.936 1.00 90.12 168 THR A N 1
ATOM 1265 C CA . THR A 1 168 ? -2.272 12.668 4.662 1.00 90.12 168 THR A CA 1
ATOM 1266 C C . THR A 1 168 ? -3.254 11.695 5.327 1.00 90.12 168 THR A C 1
ATOM 1268 O O . THR A 1 168 ? -4.441 12.005 5.441 1.00 90.12 168 THR A O 1
ATOM 1271 N N . LEU A 1 169 ? -2.777 10.545 5.823 1.00 90.19 169 LEU A N 1
ATOM 1272 C CA . LEU A 1 169 ? -3.585 9.545 6.525 1.00 90.19 169 LEU A CA 1
ATOM 1273 C C . LEU A 1 169 ? -3.841 9.969 7.979 1.00 90.19 169 LEU A C 1
ATOM 1275 O O . LEU A 1 169 ? -3.278 9.418 8.921 1.00 90.19 169 LEU A O 1
ATOM 1279 N N . GLY A 1 170 ? -4.707 10.966 8.166 1.00 86.81 170 GLY A N 1
ATOM 1280 C CA . GLY A 1 170 ? -4.913 11.626 9.461 1.00 86.81 170 GLY A CA 1
ATOM 1281 C C . GLY A 1 170 ? -5.476 10.755 10.593 1.00 86.81 170 GLY A C 1
ATOM 1282 O O . GLY A 1 170 ? -5.400 11.170 11.746 1.00 86.81 170 GLY A O 1
ATOM 1283 N N . SER A 1 171 ? -6.032 9.573 10.301 1.00 89.75 171 SER A N 1
ATOM 1284 C CA . SER A 1 171 ? -6.514 8.640 11.337 1.00 89.75 171 SER A CA 1
ATOM 1285 C C . SER A 1 171 ? -5.608 7.433 11.558 1.00 89.75 171 SER A C 1
ATOM 1287 O O . SER A 1 171 ? -6.023 6.528 12.287 1.00 89.75 171 SER A O 1
ATOM 1289 N N . LEU A 1 172 ? -4.432 7.399 10.926 1.00 91.69 172 LEU A N 1
ATOM 1290 C CA . LEU A 1 172 ? -3.492 6.294 11.047 1.00 91.69 172 LEU A CA 1
ATOM 1291 C C . LEU A 1 172 ? -2.951 6.236 12.485 1.00 91.69 172 LEU A C 1
ATOM 1293 O O . LEU A 1 172 ? -2.500 7.233 13.039 1.00 91.69 172 LEU A O 1
ATOM 1297 N N . GLU A 1 173 ? -3.023 5.059 13.091 1.00 91.62 173 GLU A N 1
ATOM 1298 C CA . GLU A 1 173 ? -2.578 4.781 14.465 1.00 91.62 173 GLU A CA 1
ATOM 1299 C C . GLU A 1 173 ? -1.285 3.958 14.434 1.00 91.62 173 GLU A C 1
ATOM 1301 O O . GLU A 1 173 ? -0.370 4.157 15.226 1.00 91.62 173 GLU A O 1
ATOM 1306 N N . LYS A 1 174 ? -1.153 3.058 13.452 1.00 92.25 174 LYS A N 1
ATOM 1307 C CA . LYS A 1 174 ? 0.018 2.195 13.319 1.00 92.25 174 LYS A CA 1
ATOM 1308 C C . LYS A 1 174 ? 0.586 2.225 11.907 1.00 92.25 174 LYS A C 1
ATOM 1310 O O . LYS A 1 174 ? -0.080 1.856 10.943 1.00 92.25 174 LYS A O 1
ATOM 1315 N N . LEU A 1 175 ? 1.866 2.577 11.811 1.00 92.75 175 LEU A N 1
ATOM 1316 C CA . LEU A 1 175 ? 2.662 2.478 10.593 1.00 92.75 175 LEU A CA 1
ATOM 1317 C C . LEU A 1 175 ? 3.845 1.535 10.817 1.00 92.75 175 LEU A C 1
ATOM 1319 O O . LEU A 1 175 ? 4.652 1.750 11.719 1.00 92.75 175 LEU A O 1
ATOM 1323 N N . THR A 1 176 ? 3.967 0.514 9.973 1.00 92.31 176 THR A N 1
ATOM 1324 C CA . THR A 1 176 ? 5.148 -0.360 9.922 1.00 92.31 176 THR A CA 1
ATOM 1325 C C . THR A 1 176 ? 5.899 -0.109 8.614 1.00 92.31 176 THR A C 1
ATOM 1327 O O . THR A 1 176 ? 5.307 -0.120 7.536 1.00 92.31 176 THR A O 1
ATOM 1330 N N . MET A 1 177 ? 7.200 0.170 8.714 1.00 88.56 177 MET A N 1
ATOM 1331 C CA . MET A 1 177 ? 8.072 0.557 7.599 1.00 88.56 177 MET A CA 1
ATOM 1332 C C . MET A 1 177 ? 9.523 0.138 7.867 1.00 88.56 177 MET A C 1
ATOM 1334 O O . MET A 1 177 ? 9.878 -0.184 9.005 1.00 88.56 177 MET A O 1
ATOM 1338 N N . ASP A 1 178 ? 10.367 0.151 6.834 1.00 83.62 178 ASP A N 1
ATOM 1339 C CA . ASP A 1 178 ? 11.775 -0.230 6.980 1.00 83.62 178 ASP A CA 1
ATOM 1340 C C . ASP A 1 178 ? 12.561 0.807 7.792 1.00 83.62 178 ASP A C 1
ATOM 1342 O O . ASP A 1 178 ? 12.445 2.017 7.586 1.00 83.62 178 ASP A O 1
ATOM 1346 N N . ARG A 1 179 ? 13.404 0.315 8.711 1.00 72.06 179 ARG A N 1
ATOM 1347 C CA . ARG A 1 179 ? 14.182 1.143 9.649 1.00 72.06 179 ARG A CA 1
ATOM 1348 C C . ARG A 1 179 ? 15.079 2.157 8.936 1.00 72.06 179 ARG A C 1
ATOM 1350 O O . ARG A 1 179 ? 15.281 3.254 9.453 1.00 72.06 179 ARG A O 1
ATOM 1357 N N . ASP A 1 180 ? 15.614 1.797 7.775 1.00 69.19 180 ASP A N 1
ATOM 1358 C CA . ASP A 1 180 ? 16.598 2.616 7.068 1.00 69.19 180 ASP A CA 1
ATOM 1359 C C . ASP A 1 180 ? 15.989 3.905 6.494 1.00 69.19 180 ASP A C 1
ATOM 1361 O O . ASP A 1 180 ? 16.680 4.920 6.415 1.00 69.19 180 ASP A O 1
ATOM 1365 N N . HIS A 1 181 ? 14.678 3.921 6.226 1.00 68.25 181 HIS A N 1
ATOM 1366 C CA . HIS A 1 181 ? 13.987 5.095 5.689 1.00 68.25 181 HIS A CA 1
ATOM 1367 C C . HIS A 1 181 ? 13.584 6.124 6.754 1.00 68.25 181 HIS A C 1
ATOM 1369 O O . HIS A 1 181 ? 13.196 7.234 6.404 1.00 68.25 181 HIS A O 1
ATOM 1375 N N . LEU A 1 182 ? 13.743 5.831 8.054 1.00 63.03 182 LEU A N 1
ATOM 1376 C CA . LEU A 1 182 ? 13.463 6.795 9.134 1.00 63.03 182 LEU A CA 1
ATOM 1377 C C . LEU A 1 182 ? 14.321 8.065 9.038 1.00 63.03 182 LEU A C 1
ATOM 1379 O O . LEU A 1 182 ? 13.882 9.141 9.433 1.00 63.03 182 LEU A O 1
ATOM 1383 N N . LYS A 1 183 ? 15.546 7.948 8.510 1.00 64.81 183 LYS A N 1
ATOM 1384 C CA . LYS A 1 183 ? 16.478 9.078 8.348 1.00 64.81 183 LYS A CA 1
ATOM 1385 C C . LYS A 1 183 ? 16.086 10.018 7.206 1.00 64.81 183 LYS A C 1
ATOM 1387 O O . LYS A 1 183 ? 16.568 11.145 7.158 1.00 64.81 183 LYS A O 1
ATOM 1392 N N . GLU A 1 184 ? 15.243 9.550 6.291 1.00 64.44 184 GLU A N 1
ATOM 1393 C CA . GLU A 1 184 ? 14.842 10.260 5.070 1.00 64.44 184 GLU A CA 1
ATOM 1394 C C . GLU A 1 184 ? 13.558 11.081 5.287 1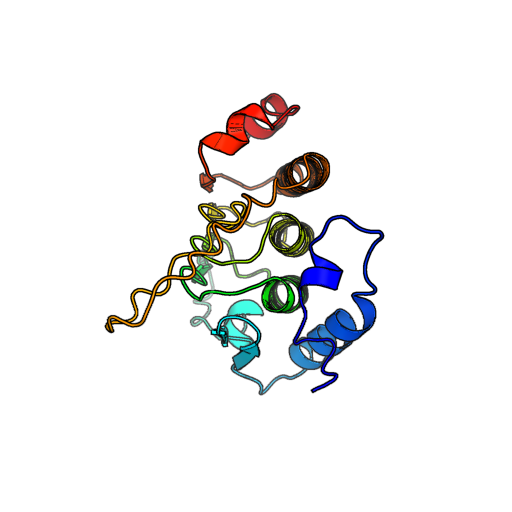.00 64.44 184 GLU A C 1
ATOM 1396 O O . GLU A 1 184 ? 13.180 11.904 4.454 1.00 64.44 184 GLU A O 1
ATOM 1401 N N . ILE A 1 185 ? 12.906 10.913 6.441 1.00 66.06 185 ILE A N 1
ATOM 1402 C CA . ILE A 1 185 ? 11.685 11.628 6.803 1.00 66.06 185 ILE A CA 1
ATOM 1403 C C . ILE A 1 185 ? 12.056 13.008 7.365 1.00 66.06 185 ILE A C 1
ATOM 1405 O O . ILE A 1 185 ? 12.237 13.189 8.569 1.00 66.06 185 ILE A O 1
ATOM 1409 N N . LYS A 1 186 ? 12.131 14.017 6.490 1.00 65.12 186 LYS A N 1
ATOM 1410 C CA . LYS A 1 186 ? 12.328 15.429 6.888 1.00 65.12 186 LYS A CA 1
ATOM 1411 C C . LYS A 1 186 ? 11.204 15.954 7.793 1.00 65.12 186 LYS A C 1
ATOM 1413 O O . LYS A 1 186 ? 11.440 16.797 8.651 1.00 65.12 186 LYS A O 1
ATOM 1418 N N . ASP A 1 187 ? 10.001 15.406 7.635 1.00 63.28 187 ASP A N 1
ATOM 1419 C CA . ASP A 1 187 ? 8.784 15.774 8.363 1.00 63.28 187 ASP A CA 1
ATOM 1420 C C . ASP A 1 187 ? 8.456 14.807 9.518 1.00 63.28 187 ASP A C 1
ATOM 1422 O O . ASP A 1 187 ? 7.287 14.617 9.861 1.00 63.28 187 ASP A O 1
ATOM 1426 N N . LEU A 1 188 ? 9.466 14.193 10.153 1.00 62.12 188 LEU A N 1
ATOM 1427 C CA . LEU A 1 188 ? 9.249 13.206 11.223 1.00 62.12 188 LEU A CA 1
ATOM 1428 C C . LEU A 1 188 ? 8.331 13.765 12.325 1.00 62.12 188 LEU A C 1
ATOM 1430 O O . LEU A 1 188 ? 7.458 13.062 12.821 1.00 62.12 188 LEU A O 1
ATOM 1434 N N . GLY A 1 189 ? 8.444 15.065 12.625 1.00 59.62 189 GLY A N 1
ATOM 1435 C CA . GLY A 1 189 ? 7.573 15.777 13.565 1.00 59.62 189 GLY A CA 1
ATOM 1436 C C . GLY A 1 189 ? 6.078 15.735 13.225 1.00 59.62 189 GLY A C 1
ATOM 1437 O O . GLY A 1 189 ? 5.259 15.672 14.136 1.00 59.62 189 GLY A O 1
ATOM 1438 N N . LYS A 1 190 ? 5.705 15.706 11.938 1.00 60.50 190 LYS A N 1
ATOM 1439 C CA . LYS A 1 190 ? 4.305 15.548 11.507 1.00 60.50 190 LYS A CA 1
ATOM 1440 C C . LYS A 1 190 ? 3.825 14.110 11.708 1.00 60.50 190 LYS A C 1
ATOM 1442 O O . LYS A 1 190 ? 2.674 13.901 12.078 1.00 60.50 190 LYS A O 1
ATOM 1447 N N . MET A 1 191 ? 4.715 13.130 11.541 1.00 61.12 191 MET A N 1
ATOM 1448 C CA . MET A 1 191 ? 4.422 11.710 11.777 1.00 61.12 191 MET A CA 1
ATOM 1449 C C . MET A 1 191 ? 4.418 11.332 13.265 1.00 61.12 191 MET A C 1
ATOM 1451 O O . MET A 1 191 ? 3.762 10.371 13.636 1.00 61.12 191 MET A O 1
ATOM 1455 N N . LEU A 1 192 ? 5.068 12.103 14.145 1.00 53.72 192 LEU A N 1
ATOM 1456 C CA . LEU A 1 192 ? 4.989 11.915 15.605 1.00 53.72 192 LEU A CA 1
ATOM 1457 C C . LEU A 1 192 ? 3.593 12.215 16.187 1.00 53.72 192 LEU A C 1
ATOM 1459 O O . LEU A 1 192 ? 3.363 11.977 17.369 1.00 53.72 192 LEU A O 1
ATOM 1463 N N . SER A 1 193 ? 2.667 12.741 15.377 1.00 53.31 193 SER A N 1
ATOM 1464 C CA . SER A 1 193 ? 1.254 12.886 15.751 1.00 53.31 193 SER A CA 1
ATOM 1465 C C . SER A 1 193 ? 0.443 11.588 15.621 1.00 53.31 193 SER A C 1
ATOM 1467 O O . SER A 1 193 ? -0.687 11.540 16.110 1.00 53.31 193 SER A O 1
ATOM 1469 N N . LEU A 1 194 ? 1.019 10.543 15.009 1.00 54.91 194 LEU A N 1
ATOM 1470 C CA . LEU A 1 194 ? 0.480 9.182 15.006 1.00 54.91 194 LEU A CA 1
ATOM 1471 C C . LEU A 1 194 ? 0.544 8.655 16.451 1.00 54.91 194 LEU A C 1
ATOM 1473 O O . LEU A 1 194 ? 1.633 8.536 17.015 1.00 54.91 194 LEU A O 1
ATOM 1477 N N . LYS A 1 195 ? -0.621 8.452 17.071 1.00 42.66 195 LYS A N 1
ATOM 1478 C CA . LYS A 1 195 ? -0.763 8.041 18.478 1.00 42.66 195 LYS A CA 1
ATOM 1479 C C . LYS A 1 195 ? -0.681 6.536 18.659 1.00 42.66 195 LYS A C 1
ATOM 1481 O O . LYS A 1 195 ? -1.324 5.831 17.855 1.00 42.66 195 LYS A O 1
#

Foldseek 3Di:
DPPVQVDCCQCALPPDHDPCPVLLVVLLVLLPDPPQQWDAGQQGIDGLCVLLVNPDDDPPPPDLDADADAPAPSQDECSNLSSSLNSQQPNPNHQEYHHAQHQHALQSLLSNLLRHDLNHAYYEHANHHFPPPPPPPDDDDDDDDPPVPPRSPRPLVSLQSSLVSNLVSNNYQYYHYDPVSCVSCPVVVSVVNND

Organism: NCBI:txid156173

InterPro domains:
  IPR032675 Leucine-rich repeat domain superfamily [G3DSA:3.80.10.10] (1-140)

Radius of gyration: 17.53 Å; chains: 1; bounding box: 54×42×46 Å